Protein 8SBN (pdb70)

B-factor: mean 20.39, std 9.91, range [8.98, 66.54]

Nearest PDB structures (foldseek):
  8u94-assembly1_A  TM=9.822E-01  e=2.349E-35  Klebsiella aerogenes KCTC 2190
  9bkz-assembly2_B  TM=9.684E-01  e=1.689E-32  Klebsiella aerogenes
  1viy-assembly1_B  TM=7.966E-01  e=3.693E-27  Escherichia coli
  1n3b-assembly1_C  TM=8.138E-01  e=2.641E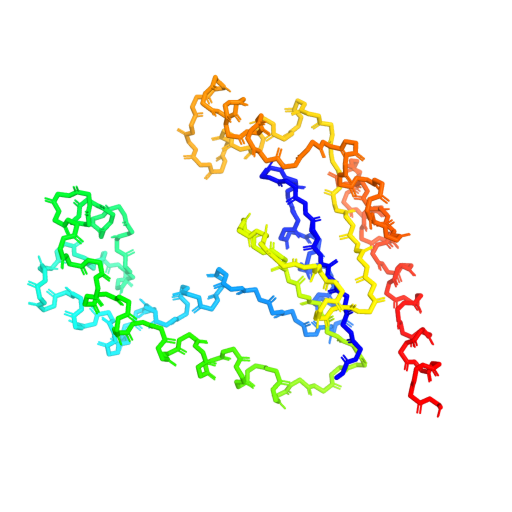-26  Escherichia coli
  4ttr-assembly1_A  TM=7.001E-01  e=1.97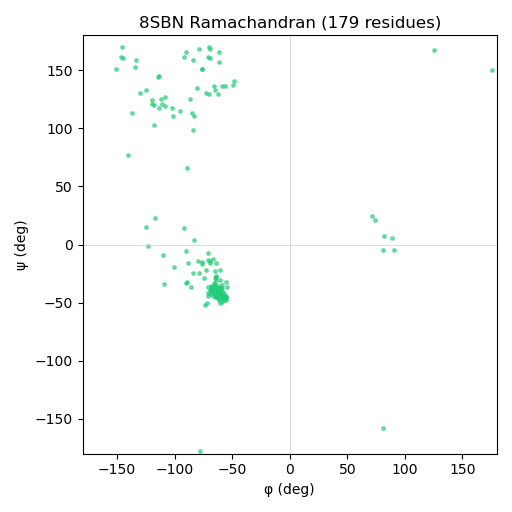4E-20  Legionella pneumophila subsp. pneumophila str. Philadelphia 1

Sequence (201 aa):
TYTVALTTGGIGSGKSSTVADEEFAHLGVTVIDADDIIARQVVEPGTPALLAIAERFGPQMINDDGSLNRRRLRERIFAHSEDKAWLNALLHPLIQQQETRRRQMQQASTSPYLLLWVVPLLVENRLTDKADRILVVVDVPKETQIEERRTIRRDGVSRREHAEHILAAQATREQRRLAAADDVIEENMGSSADAVASSHVARRLHDKYLMMLASQAAS

Organism: Klebsiella aerogenes (strain ATCC 13048 / DSM 30053 / CCUG 1429 / JCM 1235 / KCTC 2190 / NBRC 13534 / NCIMB 10102 / NCTC 10006 / CDC 819-56) (NCBI:txid1028307)

Solvent-accessible surface area: 11841 Å² total; per-residue (Å²): 122,28,13,0,0,0,11,7,5,39,9,2,26,36,63,87,2,5,77,39,0,45,140,65,54,8,30,33,12,15,48,74,89,0,34,114,55,16,9,86,74,80,30,114,2,5,98,30,0,11,130,122,28,14,117,81,0,66,52,164,111,22,33,21,35,99,136,77,16,129,78,76,27,188,71,58,72,120,7,118,74,71,25,91,67,41,28,84,69,59,43,94,124,27,37,137,128,29,85,135,62,32,137,21,86,2,10,0,33,8,3,60,88,123,81,131,99,186,26,88,96,133,6,85,52,15,0,2,3,17,4,53,119,92,11,20,1,87,60,0,60,197,165,68,70,25,63,95,116,89,0,53,137,43,20,85,90,37,50,67,100,73,105,39,60,89,63,19,75,15,48,0,89,17,80,74,72,83,122,57,20,30,70,32,0,43,144,3,23,81,64,0,56,130,43,10,78,124,70,90,131

Secondary structure (DSSP, 8-state):
-EEEEEE--TTS-HHHHHHHHHHTT-EEEEHHHHHHHTT-TT-HHHHHHHHHH-GGGB-TTSSB-HHHHHHHHHH-GGGHHHHHHHHHHHHHHHHHHHHHH--SSEEEEE--S---S-GGGT-SEEEEEE--HHHHHHHHHHHH---HHHHHHHHHHSPPHHHHHHH-SEEEE--S-HHHHHHHHHHHHHHHHHHHHHHH-

InterPro domains:
  IPR001977 Dephospho-CoA kinase [MF_00376] (2-192)
  IPR001977 Dephospho-CoA kinase [PF01121] (4-179)
  IPR001977 Dephospho-CoA kinase [PS51219] (4-200)
  IPR001977 Dephospho-CoA kinase [TIGR00152] (5-190)
  IPR027417 P-loop containing nucleoside triphosphate hydrolase [G3DSA:3.40.50.300] (2-206)
  IPR027417 P-loop containing nucleoside triphosphate hydrolase [SSF52540] (1-192)

Structure (mmCIF, N/CA/C/O backbone):
data_8SBN
#
_entry.id   8SBN
#
_cell.length_a   30.905
_cell.length_b   48.733
_cell.length_c   65.730
_cell.angle_alpha   90.00
_cell.angle_beta   95.42
_cell.angle_gamma   90.00
#
_symmetry.space_group_name_H-M   'P 1 21 1'
#
loop_
_entity.id
_entity.type
_entity.pdbx_description
1 polymer 'Dephospho-CoA kinase'
2 non-polymer HEXANE-1,6-DIOL
3 non-polymer GLYCEROL
4 non-polymer 'CHLORIDE ION'
5 water water
#
loop_
_atom_site.group_PDB
_atom_site.id
_atom_site.type_symbol
_atom_site.label_atom_id
_atom_site.label_alt_id
_atom_site.label_comp_id
_atom_site.label_asym_id
_atom_site.label_entity_id
_atom_site.label_seq_id
_atom_site.pdbx_PDB_ins_code
_atom_site.Cartn_x
_atom_site.Cartn_y
_atom_site.Cartn_z
_atom_site.occupancy
_atom_site.B_iso_or_equiv
_atom_site.auth_seq_id
_atom_site.auth_comp_id
_atom_site.auth_asym_id
_atom_site.auth_atom_id
_atom_site.pdbx_PDB_model_num
ATOM 1 N N . THR A 1 10 ? 6.505 20.136 44.353 1.00 34.99 2 THR A N 1
ATOM 2 C CA . THR A 1 10 ? 6.010 20.476 43.030 1.00 33.24 2 THR A CA 1
ATOM 3 C C . THR A 1 10 ? 6.088 21.971 42.766 1.00 28.23 2 THR A C 1
ATOM 4 O O . THR A 1 10 ? 6.051 22.778 43.686 1.00 30.27 2 THR A O 1
ATOM 8 N N . TYR A 1 11 ? 6.153 22.328 41.491 1.00 20.51 3 TYR A N 1
ATOM 9 C CA . TYR A 1 11 ? 6.204 23.724 41.091 1.00 16.74 3 TYR A CA 1
ATOM 10 C C . TYR A 1 11 ? 4.924 24.412 41.542 1.00 14.45 3 TYR A C 1
ATOM 11 O O . TYR A 1 11 ? 3.822 23.920 41.269 1.00 14.73 3 TYR A O 1
ATOM 20 N N . THR A 1 12 ? 5.064 25.555 42.217 1.00 13.53 4 THR A N 1
ATOM 21 C CA . THR A 1 12 ? 3.934 26.215 42.852 1.00 13.18 4 THR A CA 1
ATOM 22 C C . THR A 1 12 ? 3.884 27.687 42.485 1.00 11.98 4 THR A C 1
ATOM 23 O O . THR A 1 12 ? 4.883 28.405 42.605 1.00 12.89 4 THR A O 1
ATOM 27 N N . VAL A 1 13 ? 2.707 28.124 42.062 1.00 12.07 5 VAL A N 1
ATOM 28 C CA . VAL A 1 13 ? 2.429 29.533 41.803 1.00 12.68 5 VAL A CA 1
ATOM 29 C C . VAL A 1 13 ? 1.510 30.036 42.905 1.00 11.86 5 VAL A C 1
ATOM 30 O O . VAL A 1 13 ? 0.459 29.442 43.160 1.00 12.87 5 VAL A O 1
ATOM 34 N N . ALA A 1 14 ? 1.910 31.130 43.550 1.00 11.09 6 ALA A N 1
ATOM 35 C CA . ALA A 1 14 ? 1.089 31.805 44.554 1.00 10.85 6 ALA A CA 1
ATOM 36 C C . ALA A 1 14 ? 0.159 32.793 43.865 1.00 11.79 6 ALA A C 1
ATOM 37 O O . ALA A 1 14 ? 0.616 33.675 43.147 1.00 14.48 6 ALA A O 1
ATOM 39 N N . LEU A 1 15 ? -1.140 32.665 44.117 1.00 11.69 7 LEU A N 1
ATOM 40 C CA . LEU A 1 15 ? -2.150 33.569 43.594 1.00 11.29 7 LEU A CA 1
ATOM 41 C C . LEU A 1 15 ? -2.539 34.524 44.707 1.00 11.52 7 LEU A C 1
ATOM 42 O O . LEU A 1 15 ? -3.164 34.116 45.699 1.00 13.19 7 LEU A O 1
ATOM 47 N N . THR A 1 16 ? -2.158 35.786 44.565 1.00 12.46 8 THR A N 1
ATOM 48 C CA A THR A 1 16 ? -2.483 36.713 45.628 0.57 12.53 8 THR A CA 1
ATOM 49 C CA B THR A 1 16 ? -2.292 36.839 45.566 0.43 12.81 8 THR A CA 1
ATOM 50 C C . THR A 1 16 ? -3.288 37.869 45.066 1.00 12.89 8 THR A C 1
ATOM 51 O O . THR A 1 16 ? -3.409 38.068 43.868 1.00 16.44 8 THR A O 1
ATOM 58 N N . GLY A 1 17 ? -3.938 38.562 45.960 1.00 14.13 9 GLY A N 1
ATOM 59 C CA . GLY A 1 17 ? -4.808 39.652 45.583 1.00 14.27 9 GLY A CA 1
ATOM 60 C C . GLY A 1 17 ? -5.495 40.172 46.815 1.00 15.69 9 GLY A C 1
ATOM 61 O O . GLY A 1 17 ? -5.716 39.407 47.751 1.00 17.01 9 GLY A O 1
ATOM 62 N N . GLY A 1 18 ? -5.823 41.457 46.828 1.00 16.90 10 GLY A N 1
ATOM 63 C CA . GLY A 1 18 ? -6.517 42.044 47.950 1.00 18.89 10 GLY A CA 1
ATOM 64 C C . GLY A 1 18 ? -7.949 41.570 48.052 1.00 19.62 10 GLY A C 1
ATOM 65 O O . GLY A 1 18 ? -8.496 40.911 47.172 1.00 19.71 10 GLY A O 1
ATOM 66 N N . ILE A 1 19 ? -8.578 41.903 49.173 1.00 20.68 11 ILE A N 1
ATOM 67 C CA . ILE A 1 19 ? -10.006 41.650 49.293 1.00 21.76 11 ILE A CA 1
ATOM 68 C C . ILE A 1 19 ? -10.710 42.395 48.166 1.00 19.96 11 ILE A C 1
ATOM 69 O O . ILE A 1 19 ? -10.362 43.531 47.822 1.00 21.55 11 ILE A O 1
ATOM 74 N N . GLY A 1 20 ? -11.656 41.729 47.536 1.00 17.62 12 GLY A N 1
ATOM 75 C CA . GLY A 1 20 ? -12.355 42.328 46.428 1.00 15.87 12 GLY A CA 1
ATOM 76 C C . GLY A 1 20 ? -11.639 42.247 45.104 1.00 15.33 12 GLY A C 1
ATOM 77 O O . GLY A 1 20 ? -12.109 42.854 44.147 1.00 16.32 12 GLY A O 1
ATOM 78 N N . SER A 1 21 ? -10.524 41.518 45.021 1.00 14.21 13 SER A N 1
ATOM 79 C CA . SER A 1 21 ? -9.857 41.295 43.750 1.00 13.67 13 SER A CA 1
ATOM 80 C C . SER A 1 21 ? -10.622 40.330 42.856 1.00 13.76 13 SER A C 1
ATOM 81 O O . SER A 1 21 ? -10.393 40.311 41.639 1.00 14.89 13 SER A O 1
ATOM 84 N N . GLY A 1 22 ? -11.474 39.494 43.427 1.00 14.43 14 GLY A N 1
ATOM 85 C CA . GLY A 1 22 ? -12.118 38.460 42.653 1.00 14.92 14 GLY A CA 1
ATOM 86 C C . GLY A 1 22 ? -11.209 37.309 42.296 1.00 14.11 14 GLY A C 1
ATOM 87 O O . GLY A 1 22 ? -11.498 36.568 41.355 1.00 16.09 14 GLY A O 1
ATOM 88 N N . LYS A 1 23 ? -10.115 37.114 43.038 1.00 13.78 15 LYS A N 1
ATOM 89 C CA . LYS A 1 23 ? -9.128 36.143 42.598 1.00 14.47 15 LYS A CA 1
ATOM 90 C C . LYS A 1 23 ? -9.664 34.719 42.532 1.00 14.27 15 LYS A C 1
ATOM 91 O O . LYS A 1 23 ? -9.106 33.907 41.795 1.00 14.39 15 LYS A O 1
ATOM 97 N N A SER A 1 24 ? -10.717 34.386 43.281 0.64 14.69 16 SER A N 1
ATOM 98 N N B SER A 1 24 ? -10.723 34.394 43.280 0.36 15.10 16 SER A N 1
ATOM 99 C CA A SER A 1 24 ? -11.243 33.027 43.181 0.64 15.88 16 SER A CA 1
ATOM 100 C CA B SER A 1 24 ? -11.271 33.042 43.194 0.36 16.31 16 SER A CA 1
ATOM 101 C C A SER A 1 24 ? -11.745 32.699 41.776 0.64 15.14 16 SER A C 1
ATOM 102 C C B SER A 1 24 ? -11.727 32.705 41.776 0.36 15.71 16 SER A C 1
ATOM 103 O O A SER A 1 24 ? -11.704 31.533 41.367 0.64 15.53 16 SER A O 1
ATOM 104 O O B SER A 1 24 ? -11.630 31.546 41.357 0.36 16.00 16 SER A O 1
ATOM 109 N N . THR A 1 25 ? -12.223 33.689 41.023 1.00 15.53 17 THR A N 1
ATOM 110 C CA . THR A 1 25 ? -12.656 33.406 39.656 1.00 17.17 17 THR A CA 1
ATOM 111 C C . THR A 1 25 ? -11.458 33.172 38.739 1.00 15.33 17 THR A C 1
ATOM 112 O O . THR A 1 25 ? -11.529 32.365 37.806 1.00 16.12 17 THR A O 1
ATOM 116 N N . VAL A 1 26 ? -10.325 33.805 39.038 1.00 14.17 18 VAL A N 1
ATOM 117 C CA . VAL A 1 26 ? -9.102 33.510 38.306 1.00 13.61 18 VAL A CA 1
ATOM 118 C C . VAL A 1 26 ? -8.608 32.113 38.654 1.00 13.55 18 VAL A C 1
ATOM 119 O O . VAL A 1 26 ? -8.230 31.333 37.774 1.00 13.85 18 VAL A O 1
ATOM 123 N N . ALA A 1 27 ? -8.648 31.748 39.942 1.00 13.41 19 ALA A N 1
ATOM 124 C CA . ALA A 1 27 ? -8.270 30.394 40.330 1.00 13.66 19 ALA A CA 1
ATOM 125 C C . ALA A 1 27 ? -9.125 29.362 39.610 1.00 13.73 19 ALA A C 1
ATOM 126 O O . ALA A 1 27 ? -8.621 28.324 39.162 1.00 14.39 19 ALA A O 1
ATOM 128 N N . ASP A 1 28 ? -10.431 29.629 39.488 1.00 14.29 20 ASP A N 1
ATOM 129 C CA . ASP A 1 28 ? -11.310 28.686 38.807 1.00 15.69 20 ASP A CA 1
ATOM 130 C C . ASP A 1 28 ? -10.893 28.495 37.355 1.00 15.44 20 ASP A C 1
ATOM 131 O O . ASP A 1 28 ? -11.041 27.398 36.797 1.00 16.50 20 ASP A O 1
ATOM 136 N N . GLU A 1 29 ? -10.412 29.557 36.702 1.00 15.78 21 GLU A N 1
ATOM 137 C CA A GLU A 1 29 ? -9.978 29.407 35.317 0.49 16.60 21 GLU A CA 1
ATOM 138 C CA B GLU A 1 29 ? -9.968 29.423 35.315 0.51 16.23 21 GLU A CA 1
ATOM 139 C C . GLU A 1 29 ? -8.741 28.522 35.223 1.00 15.41 21 GLU A C 1
ATOM 140 O O . GLU A 1 29 ? -8.629 27.699 34.309 1.00 16.67 21 GLU A O 1
ATOM 151 N N . PHE A 1 30 ? -7.800 28.656 36.162 1.00 14.28 22 PHE A N 1
ATOM 152 C CA . PHE A 1 30 ? -6.674 27.730 36.185 1.00 13.84 22 PHE A CA 1
ATOM 153 C C . PHE A 1 30 ? -7.155 26.298 36.427 1.00 14.26 22 PHE A C 1
ATOM 154 O O . PHE A 1 30 ? -6.668 25.358 35.793 1.00 14.97 22 PHE A O 1
ATOM 162 N N . ALA A 1 31 ? -8.115 26.110 37.343 1.00 14.59 23 ALA A N 1
ATOM 163 C CA . ALA A 1 31 ? -8.658 24.779 37.595 1.00 16.11 23 ALA A CA 1
ATOM 164 C C . ALA A 1 31 ? -9.252 24.184 36.322 1.00 17.20 23 ALA A C 1
ATOM 165 O O . ALA A 1 31 ? -9.123 22.983 36.067 1.00 17.66 23 ALA A O 1
ATOM 167 N N . HIS A 1 32 ? -9.901 25.015 35.500 1.00 17.45 24 HIS A N 1
ATOM 168 C CA . HIS A 1 32 ? -10.473 24.533 34.246 1.00 19.47 24 HIS A CA 1
ATOM 169 C C . HIS A 1 32 ? -9.401 24.049 33.284 1.00 18.67 24 HIS A C 1
ATOM 170 O O . HIS A 1 32 ? -9.707 23.236 32.406 1.00 20.55 24 HIS A O 1
ATOM 177 N N . LEU A 1 33 ? -8.159 24.516 33.441 1.00 18.05 25 LEU A N 1
ATOM 178 C CA . LEU A 1 33 ? -7.025 24.066 32.639 1.00 17.54 25 LEU A CA 1
ATOM 179 C C . LEU A 1 33 ? -6.285 22.905 33.294 1.00 17.81 25 LEU A C 1
ATOM 180 O O . LEU A 1 33 ? -5.164 22.583 32.887 1.00 19.03 25 LEU A O 1
ATOM 185 N N . GLY A 1 34 ? -6.893 22.274 34.296 1.00 16.97 26 GLY A N 1
ATOM 186 C CA . GLY A 1 34 ? -6.347 21.081 34.907 1.00 17.11 26 GLY A CA 1
ATOM 187 C C . GLY A 1 34 ? -5.398 21.320 36.057 1.00 15.94 26 GLY A C 1
ATOM 188 O O . GLY A 1 34 ? -4.825 20.352 36.575 1.00 16.95 26 GLY A O 1
ATOM 189 N N . VAL A 1 35 ? -5.222 22.561 36.486 1.00 14.67 27 VAL A N 1
ATOM 190 C CA . VAL A 1 35 ? -4.271 22.873 37.549 1.00 14.06 27 VAL A CA 1
ATOM 191 C C . VAL A 1 35 ? -4.914 22.551 38.890 1.00 14.09 27 VAL A C 1
ATOM 192 O O . VAL A 1 35 ? -6.057 22.941 39.145 1.00 15.06 27 VAL A O 1
ATOM 196 N N . THR A 1 36 ? -4.171 21.886 39.774 1.00 13.88 28 THR A N 1
ATOM 197 C CA . THR A 1 36 ? -4.642 21.699 41.140 1.00 13.73 28 THR A CA 1
ATOM 198 C C . THR A 1 36 ? -4.611 23.036 41.855 1.00 13.62 28 THR A C 1
ATOM 199 O O . THR A 1 36 ? -3.580 23.710 41.871 1.00 14.80 28 THR A O 1
ATOM 203 N N . VAL A 1 37 ? -5.725 23.391 42.485 1.00 13.24 29 VAL A N 1
ATOM 204 C CA . VAL A 1 37 ? -5.856 24.627 43.250 1.00 13.02 29 VAL A CA 1
ATOM 205 C C . VAL A 1 37 ? -5.995 24.255 44.716 1.00 12.92 29 VAL A C 1
ATOM 206 O O . VAL A 1 37 ? -6.859 23.449 45.071 1.00 14.34 29 VAL A O 1
ATOM 210 N N . ILE A 1 38 ? -5.131 24.818 45.553 1.00 12.25 30 ILE A N 1
ATOM 211 C CA . ILE A 1 38 ? -5.206 24.638 47.004 1.00 12.28 30 ILE A CA 1
ATOM 212 C C . ILE A 1 38 ? -5.602 25.971 47.616 1.00 12.07 30 ILE A C 1
ATOM 213 O O . ILE A 1 38 ? -4.881 26.967 47.467 1.00 12.45 30 ILE A O 1
ATOM 218 N N . ASP A 1 39 ? -6.724 25.987 48.321 1.00 12.11 31 ASP A N 1
ATOM 219 C CA . ASP A 1 39 ? -7.267 27.214 48.903 1.00 12.48 31 ASP A CA 1
ATOM 220 C C . ASP A 1 39 ? -7.743 26.893 50.317 1.00 12.56 31 ASP A C 1
ATOM 221 O O . ASP A 1 39 ? -8.694 26.133 50.504 1.00 12.37 31 ASP A O 1
ATOM 226 N N . ALA A 1 40 ? -7.064 27.477 51.313 1.00 12.27 32 ALA A N 1
ATOM 227 C CA . ALA A 1 40 ? -7.405 27.226 52.712 1.00 12.82 32 ALA A CA 1
ATOM 228 C C . ALA A 1 40 ? -8.860 27.522 53.028 1.00 13.06 32 ALA A C 1
ATOM 229 O O . ALA A 1 40 ? -9.439 26.864 53.901 1.00 13.75 32 ALA A O 1
ATOM 231 N N . ASP A 1 41 ? -9.476 28.494 52.359 1.00 14.53 33 ASP A N 1
ATOM 232 C CA A ASP A 1 41 ? -10.868 28.765 52.684 0.62 15.84 33 ASP A CA 1
ATOM 233 C CA B ASP A 1 41 ? -10.883 28.811 52.611 0.38 15.37 33 ASP A CA 1
ATOM 234 C C . ASP A 1 41 ? -11.784 27.663 52.171 1.00 14.96 33 ASP A C 1
ATOM 235 O O . ASP A 1 41 ? -12.770 27.312 52.843 1.00 15.51 33 ASP A O 1
ATOM 244 N N . ILE A 1 42 ? -11.480 27.097 51.007 1.00 13.73 34 ILE A N 1
ATOM 245 C CA . ILE A 1 42 ? -12.254 25.976 50.497 1.00 13.75 34 ILE A CA 1
ATOM 246 C C . ILE A 1 42 ? -12.117 24.797 51.440 1.00 12.28 34 ILE A C 1
ATOM 247 O O . ILE A 1 42 ? -13.099 24.133 51.795 1.00 12.84 34 ILE A O 1
ATOM 252 N N . ILE A 1 43 ? -10.892 24.533 51.881 1.00 11.16 35 ILE A N 1
ATOM 253 C CA . ILE A 1 43 ? -10.638 23.405 52.771 1.00 11.24 35 ILE A CA 1
ATOM 254 C C . ILE A 1 43 ? -11.345 23.593 54.105 1.00 11.29 35 ILE A C 1
ATOM 255 O O . ILE A 1 43 ? -11.918 22.649 54.658 1.00 12.40 35 ILE A O 1
ATOM 260 N N . ALA A 1 44 ? -11.300 24.807 54.658 1.00 11.76 36 ALA A N 1
ATOM 261 C CA . ALA A 1 44 ? -11.956 25.049 55.943 1.00 13.29 36 ALA A CA 1
ATOM 262 C C . ALA A 1 44 ? -13.454 24.787 55.846 1.00 12.97 36 ALA A C 1
ATOM 263 O O . ALA A 1 44 ? -14.064 24.292 56.790 1.00 15.45 36 ALA A O 1
ATOM 265 N N . ARG A 1 45 ? -14.081 25.148 54.722 1.00 11.25 37 ARG A N 1
ATOM 266 C CA . ARG A 1 45 ? -15.500 24.855 54.515 1.00 11.68 37 ARG A CA 1
ATOM 267 C C . ARG A 1 45 ? -15.747 23.359 54.356 1.00 11.28 37 ARG A C 1
ATOM 268 O O . ARG A 1 45 ? -16.747 22.834 54.853 1.00 12.06 37 ARG A O 1
ATOM 276 N N . GLN A 1 46 ? -14.842 22.656 53.679 1.00 11.19 38 GLN A N 1
ATOM 277 C CA . GLN A 1 46 ? -15.020 21.234 53.455 1.00 11.85 38 GLN A CA 1
ATOM 278 C C . GLN A 1 46 ? -15.080 20.459 54.761 1.00 11.50 38 GLN A C 1
ATOM 279 O O . GLN A 1 46 ? -15.873 19.523 54.892 1.00 12.85 38 GLN A O 1
ATOM 285 N N . VAL A 1 47 ? -14.233 20.814 55.731 1.00 11.02 39 VAL A N 1
ATOM 286 C CA . VAL A 1 47 ? -14.153 20.020 56.953 1.00 12.03 39 VAL A CA 1
ATOM 287 C C . VAL A 1 47 ? -15.374 20.162 57.849 1.00 11.89 39 VAL A C 1
ATOM 288 O O . VAL A 1 47 ? -15.527 19.360 58.774 1.00 12.90 39 VAL A O 1
ATOM 292 N N . VAL A 1 48 ? -16.239 21.157 57.604 1.00 10.99 40 VAL A N 1
ATOM 293 C CA . VAL A 1 48 ? -17.469 21.329 58.373 1.00 10.51 40 VAL A CA 1
ATOM 294 C C . VAL A 1 48 ? -18.715 21.181 57.497 1.00 10.63 40 VAL A C 1
ATOM 295 O O . VAL A 1 48 ? -19.775 21.651 57.854 1.00 10.80 40 VAL A O 1
ATOM 299 N N . GLU A 1 49 ? -18.584 20.491 56.357 1.00 10.24 41 GLU A N 1
ATOM 300 C CA . GLU A 1 49 ? -19.702 20.268 55.460 1.00 10.46 41 GLU A CA 1
ATOM 301 C C . GLU A 1 49 ? -20.821 19.475 56.117 1.00 10.29 41 GLU A C 1
ATOM 302 O O . GLU A 1 49 ? -20.634 18.822 57.163 1.00 11.02 41 GLU A O 1
ATOM 308 N N . PRO A 1 50 ? -21.999 19.464 55.488 1.00 10.87 42 PRO A N 1
ATOM 309 C CA . PRO A 1 50 ? -23.108 18.648 55.995 1.00 10.74 42 PRO A CA 1
ATOM 310 C C . PRO A 1 50 ? -22.664 17.223 56.277 1.00 10.86 42 PRO A C 1
ATOM 311 O O . PRO A 1 50 ? -21.935 16.610 55.497 1.00 12.11 42 PRO A O 1
ATOM 315 N N . GLY A 1 51 ? -23.119 16.694 57.407 1.00 11.15 43 GLY A N 1
ATOM 316 C CA . GLY A 1 51 ? -22.865 15.318 57.756 1.00 11.84 43 GLY A CA 1
ATOM 317 C C . GLY A 1 51 ? -21.510 15.045 58.365 1.00 11.77 43 GLY A C 1
ATOM 318 O O . GLY A 1 51 ? -21.265 13.908 58.781 1.00 12.73 43 GLY A O 1
ATOM 319 N N . THR A 1 52 ? -20.630 16.033 58.453 1.00 11.13 44 THR A N 1
ATOM 320 C CA . THR A 1 52 ? -19.285 15.759 58.939 1.00 10.81 44 THR A CA 1
ATOM 321 C C . THR A 1 52 ? -19.259 15.574 60.461 1.00 9.99 44 THR A C 1
ATOM 322 O O . THR A 1 52 ? -20.028 16.213 61.195 1.00 10.06 44 THR A O 1
ATOM 326 N N . PRO A 1 53 ? -18.312 14.777 60.963 1.00 10.68 45 PRO A N 1
ATOM 327 C CA . PRO A 1 53 ? -18.156 14.654 62.414 1.00 10.99 45 PRO A CA 1
ATOM 328 C C . PRO A 1 53 ? -17.863 15.975 63.084 1.00 9.48 45 PRO A C 1
ATOM 329 O O . PRO A 1 53 ? -18.346 16.214 64.199 1.00 10.39 45 PRO A O 1
ATOM 333 N N . ALA A 1 54 ? -17.117 16.873 62.442 1.00 10.32 46 ALA A N 1
ATOM 334 C CA . ALA A 1 54 ? -16.836 18.165 63.069 1.00 10.78 46 ALA A CA 1
ATOM 335 C C . ALA A 1 54 ? -18.091 19.013 63.189 1.00 9.48 46 ALA A C 1
ATOM 336 O O . ALA A 1 54 ? -18.327 19.651 64.220 1.00 10.02 46 ALA A O 1
ATOM 338 N N . LEU A 1 55 ? -18.934 19.040 62.155 1.00 9.69 47 LEU A N 1
ATOM 339 C CA . LEU A 1 55 ? -20.189 19.777 62.264 1.00 9.16 47 LEU A CA 1
ATOM 340 C C . LEU A 1 55 ? -21.058 19.196 63.371 1.00 9.07 47 LEU A C 1
ATOM 341 O O . LEU A 1 55 ? -21.650 19.948 64.150 1.00 10.06 47 LEU A O 1
ATOM 346 N N . LEU A 1 56 ? -21.118 17.873 63.473 1.00 9.33 48 LEU A N 1
ATOM 347 C CA . LEU A 1 56 ? -21.885 17.272 64.567 1.00 9.79 48 LEU A CA 1
ATOM 348 C C . LEU A 1 56 ? -21.358 17.736 65.921 1.00 9.41 48 LEU A C 1
ATOM 349 O O . LEU A 1 56 ? -22.132 18.057 66.830 1.00 10.67 48 LEU A O 1
ATOM 354 N N . ALA A 1 57 ? -20.032 17.730 66.090 1.00 9.99 49 ALA A N 1
ATOM 355 C CA . ALA A 1 57 ? -19.455 18.113 67.377 1.00 10.65 49 ALA A CA 1
ATOM 356 C C . ALA A 1 57 ? -19.786 19.560 67.711 1.00 10.50 49 ALA A C 1
ATOM 357 O O . ALA A 1 57 ? -20.098 19.889 68.863 1.00 11.18 49 ALA A O 1
ATOM 359 N N . ILE A 1 58 ? -19.727 20.441 66.714 1.00 9.89 50 ILE A N 1
ATOM 360 C CA . ILE A 1 58 ? -20.069 21.850 66.904 1.00 10.52 50 ILE A CA 1
ATOM 361 C C . ILE A 1 58 ? -21.522 21.990 67.338 1.00 10.72 50 ILE A C 1
ATOM 362 O O . ILE A 1 58 ? -21.837 22.729 68.277 1.00 11.23 50 ILE A O 1
ATOM 367 N N . ALA A 1 59 ? -22.433 21.301 66.648 1.00 10.16 51 ALA A N 1
ATOM 368 C CA . ALA A 1 59 ? -23.852 21.393 66.966 1.00 10.83 51 ALA A CA 1
ATOM 369 C C . ALA A 1 59 ? -24.182 20.742 68.300 1.00 11.61 51 ALA A C 1
ATOM 370 O O . ALA A 1 59 ? -25.016 21.263 69.052 1.00 12.31 51 ALA A O 1
ATOM 372 N N . GLU A 1 60 ? -23.560 19.610 68.617 1.00 11.14 52 GLU A N 1
ATOM 373 C CA . GLU A 1 60 ? -23.840 18.984 69.910 1.00 12.13 52 GLU A CA 1
ATOM 374 C C . GLU A 1 60 ? -23.360 19.846 71.070 1.00 13.64 52 GLU A C 1
ATOM 375 O O . GLU A 1 60 ? -24.010 19.890 72.117 1.00 14.86 52 GLU A O 1
ATOM 381 N N . ARG A 1 61 ? -22.234 20.536 70.907 1.00 12.32 53 ARG A N 1
ATOM 382 C CA . ARG A 1 61 ? -21.761 21.407 71.980 1.00 12.90 53 ARG A CA 1
ATOM 383 C C . ARG A 1 61 ? -22.614 22.662 72.086 1.00 12.95 53 ARG A C 1
ATOM 384 O O . ARG A 1 61 ? -23.115 23.001 73.166 1.00 13.93 53 ARG A O 1
ATOM 392 N N . PHE A 1 62 ? -22.798 23.369 70.968 1.00 12.77 54 PHE A N 1
ATOM 393 C CA . PHE A 1 62 ? -23.336 24.721 70.987 1.00 12.99 54 PHE A CA 1
ATOM 394 C C . PHE A 1 62 ? -24.811 24.816 70.637 1.00 12.89 54 PHE A C 1
ATOM 395 O O . PHE A 1 62 ? -25.435 25.831 70.973 1.00 14.44 54 PHE A O 1
ATOM 403 N N . GLY A 1 63 ? -25.378 23.815 69.983 1.00 12.57 55 GLY A N 1
ATOM 404 C CA . GLY A 1 63 ? -26.800 23.766 69.755 1.00 13.32 55 GLY A CA 1
ATOM 405 C C . GLY A 1 63 ? -27.219 23.614 68.304 1.00 12.35 55 GLY A C 1
ATOM 406 O O . GLY A 1 63 ? -26.440 23.805 67.356 1.00 11.53 55 GLY A O 1
ATOM 407 N N . PRO A 1 64 ? -28.498 23.301 68.113 1.00 13.43 56 PRO A N 1
ATOM 408 C CA . PRO A 1 64 ? -28.992 22.987 66.763 1.00 13.73 56 PRO A CA 1
ATOM 409 C C . PRO A 1 64 ? -29.026 24.189 65.842 1.00 13.15 56 PRO A C 1
ATOM 410 O O . PRO A 1 64 ? -29.078 24.001 64.618 1.00 12.85 56 PRO A O 1
ATOM 414 N N . GLN A 1 65 ? -28.941 25.412 66.372 1.00 12.93 57 GLN A N 1
ATOM 415 C CA . GLN A 1 65 ? -28.865 26.584 65.514 1.00 13.36 57 GLN A CA 1
ATOM 416 C C . GLN A 1 65 ? -27.596 26.601 64.684 1.00 11.92 57 GLN A C 1
ATOM 417 O O . GLN A 1 65 ? -27.511 27.369 63.728 1.00 12.17 57 GLN A O 1
ATOM 423 N N . MET A 1 66 ? -26.602 25.794 65.030 1.00 10.95 58 MET A N 1
ATOM 424 C CA . MET A 1 66 ? -25.403 25.718 64.212 1.00 10.46 58 MET A CA 1
ATOM 425 C C . MET A 1 66 ? -25.644 25.065 62.861 1.00 10.16 58 MET A C 1
ATOM 426 O O . MET A 1 66 ? -24.790 25.194 61.986 1.00 10.76 58 MET A O 1
ATOM 431 N N . ILE A 1 67 ? -26.782 24.391 62.655 1.00 10.41 59 ILE A N 1
ATOM 432 C CA . ILE A 1 67 ? -27.059 23.656 61.424 1.00 10.45 59 ILE A CA 1
ATOM 433 C C . ILE A 1 67 ? -28.276 24.244 60.729 1.00 11.34 59 ILE A C 1
ATOM 434 O O . ILE A 1 67 ? -29.358 24.296 61.314 1.00 12.48 59 ILE A O 1
ATOM 439 N N . ASN A 1 68 ? -28.078 24.704 59.503 1.00 11.02 60 ASN A N 1
ATOM 440 C CA . ASN A 1 68 ? -29.145 25.224 58.670 1.00 11.76 60 ASN A CA 1
ATOM 441 C C . ASN A 1 68 ? -30.102 24.116 58.220 1.00 12.34 60 ASN A C 1
ATOM 442 O O . ASN A 1 68 ? -29.822 22.925 58.351 1.00 13.19 60 ASN A O 1
ATOM 447 N N . ASP A 1 69 ? -31.245 24.518 57.648 1.00 13.71 61 ASP A N 1
ATOM 448 C CA . ASP A 1 69 ? -32.207 23.550 57.119 1.00 14.94 61 ASP A CA 1
ATOM 449 C C . ASP A 1 69 ? -31.586 22.587 56.119 1.00 15.24 61 ASP A C 1
ATOM 450 O O . ASP A 1 69 ? -32.000 21.424 56.013 1.00 16.16 61 ASP A O 1
ATOM 455 N N . ASP A 1 70 ? -30.656 23.075 55.313 1.00 13.49 62 ASP A N 1
ATOM 456 C CA . ASP A 1 70 ? -30.019 22.270 54.285 1.00 13.78 62 ASP A CA 1
ATOM 457 C C . ASP A 1 70 ? -28.871 21.423 54.819 1.00 12.65 62 ASP A C 1
ATOM 458 O O . ASP A 1 70 ? -28.213 20.746 54.025 1.00 13.70 62 ASP A O 1
ATOM 463 N N . GLY A 1 71 ? -28.629 21.429 56.127 1.00 11.55 63 GLY A N 1
ATOM 464 C CA . GLY A 1 71 ? -27.606 20.620 56.743 1.00 10.87 63 GLY A CA 1
ATOM 465 C C . GLY A 1 71 ? -26.260 21.270 56.865 1.00 10.17 63 GLY A C 1
ATOM 466 O O . GLY A 1 71 ? -25.357 20.672 57.453 1.00 10.59 63 GLY A O 1
ATOM 467 N N . SER A 1 72 ? -26.076 22.474 56.326 1.00 10.30 64 SER A N 1
ATOM 468 C CA . SER A 1 72 ? -24.789 23.128 56.375 1.00 10.10 64 SER A CA 1
ATOM 469 C C . SER A 1 72 ? -24.636 23.995 57.637 1.00 9.61 64 SER A C 1
ATOM 470 O O . SER A 1 72 ? -25.589 24.309 58.351 1.00 10.38 64 SER A O 1
ATOM 473 N N . LEU A 1 73 ? -23.388 24.379 57.906 1.00 8.98 65 LEU A N 1
ATOM 474 C CA . LEU A 1 73 ? -23.074 25.235 59.042 1.00 8.98 65 LEU A CA 1
ATOM 475 C C . LEU A 1 73 ? -23.686 26.618 58.883 1.00 9.02 65 LEU A C 1
ATOM 476 O O . LEU A 1 73 ? -23.539 27.260 57.839 1.00 9.94 65 LEU A O 1
ATOM 481 N N . ASN A 1 74 ? -24.328 27.109 59.938 1.00 9.42 66 ASN A N 1
ATOM 482 C CA . ASN A 1 74 ? -24.743 28.506 59.996 1.00 10.19 66 ASN A CA 1
ATOM 483 C C . ASN A 1 74 ? -23.536 29.293 60.491 1.00 10.26 66 ASN A C 1
ATOM 484 O O . ASN A 1 74 ? -23.226 29.319 61.688 1.00 10.24 66 ASN A O 1
ATOM 489 N N . ARG A 1 75 ? -22.812 29.906 59.549 1.00 9.61 67 ARG A N 1
ATOM 490 C CA . ARG A 1 75 ? -21.536 30.520 59.902 1.00 9.75 67 ARG A CA 1
ATOM 491 C C . ARG A 1 75 ? -21.719 31.655 60.895 1.00 10.08 67 ARG A C 1
ATOM 492 O O . ARG A 1 75 ? -20.914 31.796 61.823 1.00 10.11 67 ARG A O 1
ATOM 500 N N . ARG A 1 76 ? -22.750 32.484 60.716 1.00 10.48 68 ARG A N 1
ATOM 501 C CA . ARG A 1 76 ? -22.978 33.574 61.661 1.00 10.65 68 ARG A CA 1
ATOM 502 C C . ARG A 1 76 ? -23.193 33.053 63.073 1.00 10.52 68 ARG A C 1
ATOM 503 O O . ARG A 1 76 ? -22.680 33.646 64.019 1.00 10.73 68 ARG A O 1
ATOM 511 N N . ARG A 1 77 ? -23.963 31.974 63.233 1.00 10.44 69 ARG A N 1
ATOM 512 C CA . ARG A 1 77 ? -24.189 31.439 64.567 1.00 10.53 69 ARG A CA 1
ATOM 513 C C . ARG A 1 77 ? -22.879 31.029 65.217 1.00 10.68 69 ARG A C 1
ATOM 514 O O . ARG A 1 77 ? -22.685 31.231 66.418 1.00 11.51 69 ARG A O 1
ATOM 522 N N . LEU A 1 78 ? -21.962 30.455 64.446 1.00 10.37 70 LEU A N 1
ATOM 523 C CA . LEU A 1 78 ? -20.683 30.066 65.021 1.00 10.63 70 LEU A CA 1
ATOM 524 C C . LEU A 1 78 ? -19.837 31.290 65.356 1.00 10.89 70 LEU A C 1
ATOM 525 O O . LEU A 1 78 ? -19.198 31.347 66.416 1.00 11.02 70 LEU A O 1
ATOM 530 N N . ARG A 1 79 ? -19.816 32.295 64.480 1.00 10.85 71 ARG A N 1
ATOM 531 C CA . ARG A 1 79 ? -19.104 33.528 64.822 1.00 10.78 71 ARG A CA 1
ATOM 532 C C . ARG A 1 79 ? -19.678 34.184 66.069 1.00 11.13 71 ARG A C 1
ATOM 533 O O . ARG A 1 79 ? -18.929 34.725 66.887 1.00 11.71 71 ARG A O 1
ATOM 541 N N . GLU A 1 80 ? -21.001 34.169 66.217 1.00 10.67 72 GLU A N 1
ATOM 542 C CA . GLU A 1 80 ? -21.622 34.711 67.421 1.00 10.46 72 GLU A CA 1
ATOM 543 C C . GLU A 1 80 ? -21.139 33.989 68.666 1.00 11.09 72 GLU A C 1
ATOM 544 O O . GLU A 1 80 ? -20.865 34.632 69.688 1.00 11.22 72 GLU A O 1
ATOM 550 N N . ARG A 1 81 ? -21.037 32.663 68.608 1.00 11.22 73 ARG A N 1
ATOM 551 C CA . ARG A 1 81 ? -20.589 31.910 69.781 1.00 11.12 73 ARG A CA 1
ATOM 552 C C . ARG A 1 81 ? -19.178 32.326 70.163 1.00 11.19 73 ARG A C 1
ATOM 553 O O . ARG A 1 81 ? -18.887 32.591 71.332 1.00 12.27 73 ARG A O 1
ATOM 561 N N . ILE A 1 82 ? -18.280 32.395 69.178 1.00 11.80 74 ILE A N 1
ATOM 562 C CA . ILE A 1 82 ? -16.896 32.733 69.462 1.00 12.71 74 ILE A CA 1
ATOM 563 C C . ILE A 1 82 ? -16.775 34.185 69.924 1.00 12.31 74 ILE A C 1
ATOM 564 O O . ILE A 1 82 ? -15.939 34.503 70.779 1.00 13.45 74 ILE A O 1
ATOM 569 N N . PHE A 1 83 ? -17.591 35.086 69.372 1.00 12.41 75 PHE A N 1
ATOM 570 C CA . PHE A 1 83 ? -17.582 36.490 69.799 1.00 11.70 75 PHE A CA 1
ATOM 571 C C . PHE A 1 83 ? -17.991 36.631 71.256 1.00 12.64 75 PHE A C 1
ATOM 572 O O . PHE A 1 83 ? -17.424 37.442 71.998 1.00 14.43 75 PHE A O 1
ATOM 580 N N . ALA A 1 84 ? -18.983 35.866 71.685 1.00 12.12 76 ALA A N 1
ATOM 581 C CA . ALA A 1 84 ? -19.454 35.886 73.063 1.00 12.81 76 ALA A CA 1
ATOM 582 C C . ALA A 1 84 ? -18.557 35.104 74.003 1.00 13.71 76 ALA A C 1
ATOM 583 O O . ALA A 1 84 ? -18.540 35.394 75.207 1.00 15.19 76 ALA A O 1
ATOM 585 N N . HIS A 1 85 ? -17.809 34.134 73.487 1.00 12.86 77 HIS A N 1
ATOM 586 C CA . HIS A 1 85 ? -17.051 33.177 74.294 1.00 14.29 77 HIS A CA 1
ATOM 587 C C . HIS A 1 85 ? -15.698 32.925 73.633 1.00 15.03 77 HIS A C 1
ATOM 588 O O . HIS A 1 85 ? -15.464 31.880 73.035 1.00 14.70 77 HIS A O 1
ATOM 595 N N . SER A 1 86 ? -14.782 33.882 73.793 1.00 15.96 78 SER A N 1
ATOM 596 C CA . SER A 1 86 ? -13.459 33.715 73.206 1.00 17.82 78 SER A CA 1
ATOM 597 C C . SER A 1 86 ? -12.759 32.487 73.769 1.00 17.61 78 SER A C 1
ATOM 598 O O . SER A 1 86 ? -11.881 31.927 73.107 1.00 18.36 78 SER A O 1
ATOM 601 N N . GLU A 1 87 ? -13.167 32.030 74.951 1.00 18.09 79 GLU A N 1
ATOM 602 C CA . GLU A 1 87 ? -12.567 30.849 75.546 1.00 19.65 79 GLU A CA 1
ATOM 603 C C . GLU A 1 87 ? -12.866 29.579 74.767 1.00 18.83 79 GLU A C 1
ATOM 604 O O . GLU A 1 87 ? -12.244 28.554 75.051 1.00 22.30 79 GLU A O 1
ATOM 610 N N . ASP A 1 88 ? -13.812 29.608 73.822 1.00 16.11 80 ASP A N 1
ATOM 611 C CA . ASP A 1 88 ? -14.110 28.453 72.982 1.00 15.17 80 ASP A CA 1
ATOM 612 C C . ASP A 1 88 ? -13.286 28.406 71.704 1.00 14.56 80 ASP A C 1
ATOM 613 O O . ASP A 1 88 ? -13.342 27.397 70.993 1.00 14.59 80 ASP A O 1
ATOM 618 N N . LYS A 1 89 ? -12.497 29.441 71.422 1.00 15.00 81 LYS A N 1
ATOM 619 C CA . LYS A 1 89 ? -11.671 29.424 70.224 1.00 15.99 81 LYS A CA 1
ATOM 620 C C . LYS A 1 89 ? -10.692 28.264 70.251 1.00 15.84 81 LYS A C 1
ATOM 621 O O . LYS A 1 89 ? -10.442 27.627 69.225 1.00 15.78 81 LYS A O 1
ATOM 627 N N . ALA A 1 90 ? -10.092 28.001 71.407 1.00 15.62 82 ALA A N 1
ATOM 628 C CA . ALA A 1 90 ? -9.088 26.951 71.495 1.00 16.84 82 ALA A CA 1
ATOM 629 C C . ALA A 1 90 ? -9.693 25.589 71.206 1.00 16.34 82 ALA A C 1
ATOM 630 O O . ALA A 1 90 ? -9.069 24.763 70.540 1.00 16.65 82 ALA A O 1
ATOM 632 N N . TRP A 1 91 ? -10.898 25.333 71.709 1.00 16.26 83 TRP A N 1
ATOM 633 C CA . TRP A 1 91 ? -11.563 24.069 71.429 1.00 15.89 83 TRP A CA 1
ATOM 634 C C . TRP A 1 91 ? -11.854 23.944 69.940 1.00 14.03 83 TRP A C 1
ATOM 635 O O . TRP A 1 91 ? -11.608 22.904 69.326 1.00 13.98 83 TRP A O 1
ATOM 646 N N . LEU A 1 92 ? -12.376 25.010 69.338 1.00 12.99 84 LEU A N 1
ATOM 647 C CA . LEU A 1 92 ? -12.694 24.956 67.912 1.00 12.63 84 LEU A CA 1
ATOM 648 C C . LEU A 1 92 ? -11.440 24.736 67.071 1.00 12.36 84 LEU A C 1
ATOM 649 O O . LEU A 1 92 ? -11.452 23.949 66.111 1.00 11.89 84 LEU A O 1
ATOM 654 N N . ASN A 1 93 ? -10.327 25.374 67.453 1.00 13.48 85 ASN A N 1
ATOM 655 C CA . ASN A 1 93 ? -9.078 25.142 66.749 1.00 15.39 85 ASN A CA 1
ATOM 656 C C . ASN A 1 93 ? -8.610 23.701 66.908 1.00 15.34 85 ASN A C 1
ATOM 657 O O . ASN A 1 93 ? -8.131 23.084 65.951 1.00 16.58 85 ASN A O 1
ATOM 662 N N . ALA A 1 94 ? -8.714 23.150 68.119 1.00 15.89 86 ALA A N 1
ATOM 663 C CA . ALA A 1 94 ? -8.272 21.781 68.329 1.00 16.93 86 ALA A CA 1
ATOM 664 C C . ALA A 1 94 ? -9.111 20.801 67.530 1.00 15.15 86 ALA A C 1
ATOM 665 O O . ALA A 1 94 ? -8.612 19.748 67.110 1.00 16.31 86 ALA A O 1
ATOM 667 N N . LEU A 1 95 ? -10.386 21.127 67.311 1.00 13.98 87 LEU A N 1
ATOM 668 C CA . LEU A 1 95 ? -11.250 20.294 66.491 1.00 12.89 87 LEU A CA 1
ATOM 669 C C . LEU A 1 95 ? -10.862 20.395 65.020 1.00 12.23 87 LEU A C 1
ATOM 670 O O . LEU A 1 95 ? -10.729 19.384 64.320 1.00 13.68 87 LEU A O 1
ATOM 675 N N . LEU A 1 96 ? -10.735 21.613 64.512 1.00 12.21 88 LEU A N 1
ATOM 676 C CA . LEU A 1 96 ? -10.659 21.818 63.070 1.00 12.87 88 LEU A CA 1
ATOM 677 C C . LEU A 1 96 ? -9.240 21.787 62.530 1.00 13.04 88 LEU A C 1
ATOM 678 O O . LEU A 1 96 ? -9.025 21.334 61.398 1.00 13.01 88 LEU A O 1
ATOM 683 N N . HIS A 1 97 ? -8.253 22.247 63.300 1.00 14.39 89 HIS A N 1
ATOM 684 C CA . HIS A 1 97 ? -6.893 22.338 62.767 1.00 15.75 89 HIS A CA 1
ATOM 685 C C . HIS A 1 97 ? -6.365 21.010 62.248 1.00 14.57 89 HIS A C 1
ATOM 686 O O . HIS A 1 97 ? -5.799 20.981 61.134 1.00 14.79 89 HIS A O 1
ATOM 693 N N . PRO A 1 98 ? -6.472 19.898 62.976 1.00 15.49 90 PRO A N 1
ATOM 694 C CA . PRO A 1 98 ? -5.938 18.647 62.423 1.00 15.76 90 PRO A CA 1
ATOM 695 C C . PRO A 1 98 ? -6.627 18.251 61.134 1.00 13.84 90 PRO A C 1
ATOM 696 O O . PRO A 1 98 ? -5.994 17.690 60.229 1.00 14.29 90 PRO A O 1
ATOM 700 N N . LEU A 1 99 ? -7.937 18.489 61.049 1.00 12.17 91 LEU A N 1
ATOM 701 C CA . LEU A 1 99 ? -8.694 18.140 59.853 1.00 11.56 91 LEU A CA 1
ATOM 702 C 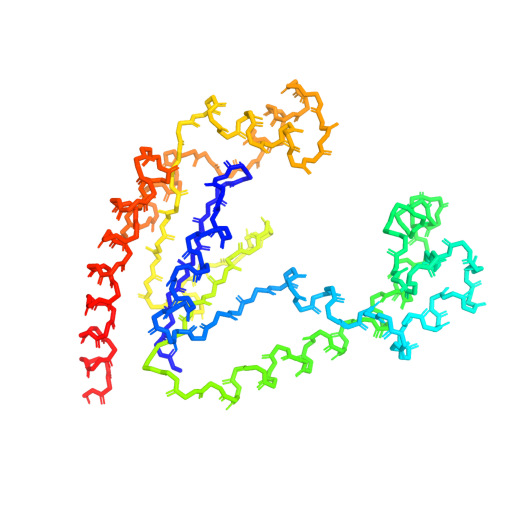C . LEU A 1 99 ? -8.256 18.973 58.663 1.00 10.95 91 LEU A C 1
ATOM 703 O O . LEU A 1 99 ? -8.097 18.448 57.548 1.00 11.54 91 LEU A O 1
ATOM 708 N N . ILE A 1 100 ? -8.020 20.262 58.887 1.00 11.06 92 ILE A N 1
ATOM 709 C CA . ILE A 1 100 ? -7.573 21.145 57.820 1.00 11.60 92 ILE A CA 1
ATOM 710 C C . ILE A 1 100 ? -6.179 20.762 57.356 1.00 11.58 92 ILE A C 1
ATOM 711 O O . ILE A 1 100 ? -5.894 20.703 56.148 1.00 11.73 92 ILE A O 1
ATOM 716 N N . GLN A 1 101 ? -5.275 20.492 58.289 1.00 12.56 93 GLN A N 1
ATOM 717 C CA . GLN A 1 101 ? -3.936 20.086 57.902 1.00 13.63 93 GLN A CA 1
ATOM 718 C C . GLN A 1 101 ? -3.974 18.781 57.119 1.00 12.49 93 GLN A C 1
ATOM 719 O O . GLN A 1 101 ? -3.305 18.640 56.089 1.00 13.23 93 GLN A O 1
ATOM 725 N N . GLN A 1 102 ? -4.740 17.802 57.601 1.00 12.73 94 GLN A N 1
ATOM 726 C CA A GLN A 1 102 ? -4.839 16.507 56.928 0.54 13.38 94 GLN A CA 1
ATOM 727 C CA B GLN A 1 102 ? -4.790 16.520 56.911 0.46 13.60 94 GLN A CA 1
ATOM 728 C C . GLN A 1 102 ? -5.376 16.667 55.510 1.00 12.36 94 GLN A C 1
ATOM 729 O O . GLN A 1 102 ? -4.866 16.063 54.559 1.00 12.63 94 GLN A O 1
ATOM 740 N N . GLU A 1 103 ? -6.424 17.468 55.352 1.00 11.91 95 GLU A N 1
ATOM 741 C CA . GLU A 1 103 ? -7.031 17.634 54.026 1.00 12.19 95 GLU A CA 1
ATOM 742 C C . GLU A 1 103 ? -6.126 18.432 53.093 1.00 11.76 95 GLU A C 1
ATOM 743 O O . GLU A 1 103 ? -6.051 18.131 51.892 1.00 12.60 95 GLU A O 1
ATOM 749 N N . THR A 1 104 ? -5.416 19.437 53.619 1.00 11.88 96 THR A N 1
ATOM 750 C CA . THR A 1 104 ? -4.458 20.165 52.797 1.00 11.96 96 THR A CA 1
ATOM 751 C C . THR A 1 104 ? -3.410 19.209 52.238 1.00 11.95 96 THR A C 1
ATOM 752 O O . THR A 1 104 ? -3.101 19.217 51.037 1.00 12.74 96 THR A O 1
ATOM 756 N N . ARG A 1 105 ? -2.835 18.389 53.111 1.00 12.37 97 ARG A N 1
ATOM 757 C CA A ARG A 1 105 ? -1.815 17.428 52.705 0.49 13.36 97 ARG A CA 1
ATOM 758 C CA B ARG A 1 105 ? -1.806 17.464 52.659 0.51 12.64 97 ARG A CA 1
ATOM 759 C C . ARG A 1 105 ? -2.377 16.402 51.730 1.00 12.88 97 ARG A C 1
ATOM 760 O O . ARG A 1 105 ? -1.708 16.020 50.760 1.00 13.73 97 ARG A O 1
ATOM 775 N N . ARG A 1 106 ? -3.610 15.955 51.959 1.00 12.99 98 ARG A N 1
ATOM 776 C CA . ARG A 1 106 ? -4.197 14.992 51.040 1.00 14.14 98 ARG A CA 1
ATOM 777 C C . ARG A 1 106 ? -4.343 15.586 49.644 1.00 14.01 98 ARG A C 1
ATOM 778 O O . ARG A 1 106 ? -4.043 14.921 48.643 1.00 14.54 98 ARG A O 1
ATOM 786 N N . GLN A 1 107 ? -4.807 16.838 49.559 1.00 13.29 99 GLN A N 1
ATOM 787 C CA . GLN A 1 107 ? -4.968 17.482 48.256 1.00 14.14 99 GLN A CA 1
ATOM 788 C C . GLN A 1 107 ? -3.623 17.691 47.575 1.00 14.27 99 GLN A C 1
ATOM 789 O O . GLN A 1 107 ? -3.506 17.519 46.347 1.00 15.34 99 GLN A O 1
ATOM 795 N N . MET A 1 108 ? -2.579 18.022 48.342 1.00 13.93 100 MET A N 1
ATOM 796 C CA . MET A 1 108 ? -1.248 18.161 47.759 1.00 14.62 100 MET A CA 1
ATOM 797 C C . MET A 1 108 ? -0.753 16.833 47.205 1.00 15.01 100 MET A C 1
ATOM 798 O O . MET A 1 108 ? -0.211 16.772 46.094 1.00 16.60 100 MET A O 1
ATOM 803 N N . GLN A 1 109 ? -0.931 15.760 47.971 1.00 15.85 101 GLN A N 1
ATOM 804 C CA A GLN A 1 109 ? -0.418 14.461 47.552 0.53 17.61 101 GLN A CA 1
ATOM 805 C CA B GLN A 1 109 ? -0.447 14.439 47.578 0.47 17.18 101 GLN A CA 1
ATOM 806 C C . GLN A 1 109 ? -1.215 13.890 46.387 1.00 17.60 101 GLN A C 1
ATOM 807 O O . GLN A 1 109 ? -0.652 13.142 45.573 1.00 19.41 101 GLN A O 1
ATOM 818 N N . ALA A 1 110 ? -2.496 14.235 46.267 1.00 17.33 102 ALA A N 1
ATOM 819 C CA . ALA A 1 110 ? -3.324 13.703 45.193 1.00 18.05 102 ALA A CA 1
ATOM 820 C C . ALA A 1 110 ? -3.097 14.412 43.867 1.00 17.45 102 ALA A C 1
ATOM 821 O O . ALA A 1 110 ? -3.539 13.910 42.818 1.00 18.94 102 ALA A O 1
ATOM 823 N N . SER A 1 111 ? -2.433 15.559 43.880 1.00 16.56 103 SER A N 1
ATOM 824 C CA . SER A 1 111 ? -2.246 16.317 42.655 1.00 17.01 103 SER A CA 1
ATOM 825 C C . SER A 1 111 ? -1.373 15.554 41.669 1.00 17.53 103 SER A C 1
ATOM 826 O O . SER A 1 111 ? -0.346 14.984 42.041 1.00 18.67 103 SER A O 1
ATOM 829 N N . THR A 1 112 ? -1.776 15.565 40.400 1.00 17.07 104 THR A N 1
ATOM 830 C CA . THR A 1 112 ? -0.947 15.030 39.322 1.00 17.25 104 THR A CA 1
ATOM 831 C C . THR A 1 112 ? -0.710 16.065 38.231 1.00 16.71 104 THR A C 1
ATOM 832 O O . THR A 1 112 ? -0.258 15.708 37.133 1.00 18.84 104 THR A O 1
ATOM 836 N N . SER A 1 113 ? -0.985 17.349 38.507 1.00 15.89 105 SER A N 1
ATOM 837 C CA . SER A 1 113 ? -0.803 18.372 37.489 1.00 15.75 105 SER A CA 1
ATOM 838 C C . SER A 1 113 ? 0.646 18.840 37.449 1.00 14.79 105 SER A C 1
ATOM 839 O O . SER A 1 113 ? 1.400 18.664 38.407 1.00 15.42 105 SER A O 1
ATOM 842 N N . PRO A 1 114 ? 1.069 19.435 36.331 1.00 14.60 106 PRO A N 1
ATOM 843 C CA . PRO A 1 114 ? 2.460 19.902 36.230 1.00 15.03 106 PRO A CA 1
ATOM 844 C C . PRO A 1 114 ? 2.845 20.942 37.263 1.00 14.47 106 PRO A C 1
ATOM 845 O O . PRO A 1 114 ? 4.021 21.021 37.649 1.00 15.45 106 PRO A O 1
ATOM 849 N N . TYR A 1 115 ? 1.907 21.768 37.702 1.00 14.47 107 TYR A N 1
ATOM 850 C CA . TYR A 1 115 ? 2.181 22.720 38.771 1.00 14.16 107 TYR A CA 1
ATOM 851 C C . TYR A 1 115 ? 0.908 22.869 39.593 1.00 14.02 107 TYR A C 1
ATOM 852 O O . TYR A 1 115 ? -0.165 22.394 39.212 1.00 15.27 107 TYR A O 1
ATOM 861 N N . LEU A 1 116 ? 1.049 23.541 40.728 1.00 14.07 108 LEU A N 1
ATOM 862 C CA A LEU A 1 116 ? -0.018 23.775 41.689 0.80 14.76 108 LEU A CA 1
ATOM 863 C CA B LEU A 1 116 ? -0.039 23.772 41.663 0.20 14.57 108 LEU A CA 1
ATOM 864 C C . LEU A 1 116 ? -0.235 25.270 41.840 1.00 13.47 108 LEU A C 1
ATOM 865 O O . LEU A 1 116 ? 0.723 26.043 41.803 1.00 13.43 108 LEU A O 1
ATOM 874 N N . LEU A 1 117 ? -1.495 25.671 42.014 1.00 12.25 109 LEU A N 1
ATOM 875 C CA . LEU A 1 117 ? -1.851 27.062 42.287 1.00 11.65 109 LEU A CA 1
ATOM 876 C C . LEU A 1 117 ? -2.289 27.157 43.745 1.00 11.81 109 LEU A C 1
ATOM 877 O O . LEU A 1 117 ? -3.261 26.515 44.144 1.00 13.03 109 LEU A O 1
ATOM 882 N N . TRP A 1 118 ? -1.574 27.960 44.522 1.00 11.37 110 TRP A N 1
ATOM 883 C CA . TRP A 1 118 ? -1.872 28.192 45.935 1.00 10.99 110 TRP A CA 1
ATOM 884 C C . TRP A 1 118 ? -2.568 29.535 46.073 1.00 10.97 110 TRP A C 1
ATOM 885 O O . TRP A 1 118 ? -1.980 30.572 45.742 1.00 11.80 110 TRP A O 1
ATOM 896 N N . VAL A 1 119 ? -3.808 29.516 46.554 1.00 11.44 111 VAL A N 1
ATOM 897 C CA . VAL A 1 119 ? -4.562 30.749 46.745 1.00 11.86 111 VAL A CA 1
ATOM 898 C C . VAL A 1 119 ? -4.148 31.342 48.096 1.00 11.73 111 VAL A C 1
ATOM 899 O O . VAL A 1 119 ? -4.464 30.779 49.146 1.00 13.56 111 VAL A O 1
ATOM 903 N N . VAL A 1 120 ? -3.448 32.461 48.070 1.00 11.79 112 VAL A N 1
ATOM 904 C CA . VAL A 1 120 ? -2.831 33.017 49.278 1.00 12.01 112 VAL A CA 1
ATOM 905 C C . VAL A 1 120 ? -3.922 33.590 50.167 1.00 12.88 112 VAL A C 1
ATOM 906 O O . VAL A 1 120 ? -4.771 34.356 49.678 1.00 13.59 112 VAL A O 1
ATOM 910 N N . PRO A 1 121 ? -3.950 33.253 51.454 1.00 13.98 113 PRO A N 1
ATOM 911 C CA . PRO A 1 12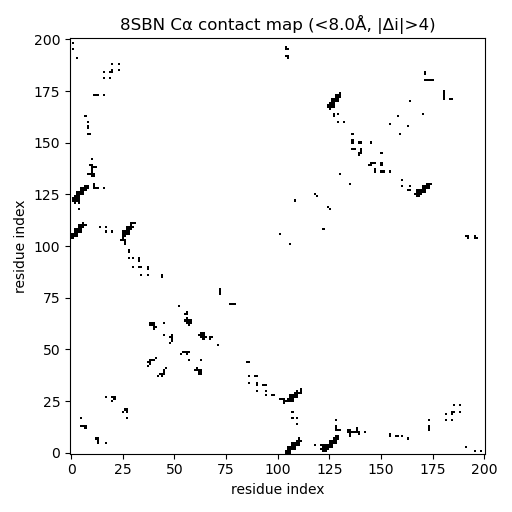1 ? -5.017 33.728 52.335 1.00 17.09 113 PRO A CA 1
ATOM 912 C C . PRO A 1 121 ? -4.823 35.172 52.762 1.00 18.43 113 PRO A C 1
ATOM 913 O O . PRO A 1 121 ? -3.866 35.835 52.369 1.00 17.89 113 PRO A O 1
ATOM 917 N N . LEU A 1 122 ? -5.761 35.625 53.609 1.00 21.52 114 LEU A N 1
ATOM 918 C CA . LEU A 1 122 ? -5.713 36.972 54.161 1.00 23.15 114 LEU A CA 1
ATOM 919 C C . LEU A 1 122 ? -4.447 37.194 54.968 1.00 23.75 114 LEU A C 1
ATOM 920 O O . LEU A 1 122 ? -3.812 38.248 54.858 1.00 25.94 114 LEU A O 1
ATOM 922 N N . LEU A 1 123 ? -4.063 36.228 55.791 1.00 25.36 115 LEU A N 1
ATOM 923 C CA . LEU A 1 123 ? -2.906 36.380 56.660 1.00 26.45 115 LEU A CA 1
ATOM 924 C C . LEU A 1 123 ? -1.650 36.004 55.884 1.00 25.07 115 LEU A C 1
ATOM 925 O O . LEU A 1 123 ? -1.469 34.843 55.496 1.00 25.96 115 LEU A O 1
ATOM 930 N N . VAL A 1 124 ? -0.798 36.991 55.642 1.00 24.67 116 VAL A N 1
ATOM 931 C CA . VAL A 1 124 ? 0.501 36.795 55.008 1.00 23.78 116 VAL A CA 1
ATOM 932 C C . VAL A 1 124 ? 1.536 37.220 56.039 1.00 22.39 116 VAL A C 1
ATOM 933 O O . VAL A 1 124 ? 1.730 38.416 56.298 1.00 24.77 116 VAL A O 1
ATOM 937 N N . GLU A 1 125 ? 2.169 36.246 56.672 1.00 19.66 117 GLU A N 1
ATOM 938 C CA . GLU A 1 125 ? 3.140 36.519 57.720 1.00 18.46 117 GLU A CA 1
ATOM 939 C C . GLU A 1 125 ? 4.498 35.912 57.429 1.00 15.37 117 GLU A C 1
ATOM 940 O O . GLU A 1 125 ? 5.433 36.093 58.223 1.00 15.20 117 GLU A O 1
ATOM 946 N N . ASN A 1 126 ? 4.638 35.205 56.309 1.00 14.81 118 ASN A N 1
ATOM 947 C CA . ASN A 1 126 ? 5.905 34.649 55.875 1.00 14.10 118 ASN A CA 1
ATOM 948 C C . ASN A 1 126 ? 6.065 34.977 54.402 1.00 13.40 118 ASN A C 1
ATOM 949 O O . ASN A 1 126 ? 5.086 35.263 53.704 1.00 15.27 118 ASN A O 1
ATOM 954 N N . ARG A 1 127 ? 7.305 34.949 53.931 1.00 14.07 119 ARG A N 1
ATOM 955 C CA . ARG A 1 127 ? 7.558 35.198 52.520 1.00 13.99 119 ARG A CA 1
ATOM 956 C C . ARG A 1 127 ? 6.756 34.224 51.664 1.00 13.24 119 ARG A C 1
ATOM 957 O O . ARG A 1 127 ? 6.728 33.020 51.933 1.00 12.83 119 ARG A O 1
ATOM 965 N N . LEU A 1 128 ? 6.143 34.735 50.587 1.00 12.71 120 LEU A N 1
ATOM 966 C CA . LEU A 1 128 ? 5.396 33.846 49.706 1.00 13.10 120 LEU A CA 1
ATOM 967 C C . LEU A 1 128 ? 6.318 32.829 49.049 1.00 12.72 120 LEU A C 1
ATOM 968 O O . LEU A 1 128 ? 5.893 31.710 48.747 1.00 12.67 120 LEU A O 1
ATOM 973 N N . THR A 1 129 ? 7.587 33.194 48.862 1.00 13.21 121 THR A N 1
ATOM 974 C CA . THR A 1 129 ? 8.578 32.311 48.276 1.00 13.68 121 THR A CA 1
ATOM 975 C C . THR A 1 129 ? 8.968 31.174 49.204 1.00 12.67 121 THR A C 1
ATOM 976 O O . THR A 1 129 ? 9.670 30.270 48.755 1.00 14.18 121 THR A O 1
ATOM 980 N N . ASP A 1 130 ? 8.516 31.167 50.460 1.00 12.12 122 ASP A N 1
ATOM 981 C CA . ASP A 1 130 ? 8.730 29.988 51.278 1.00 12.13 122 ASP A CA 1
ATOM 982 C C . ASP A 1 130 ? 7.974 28.795 50.711 1.00 12.42 122 ASP A C 1
ATOM 983 O O . ASP A 1 130 ? 8.397 27.649 50.888 1.00 14.07 122 ASP A O 1
ATOM 988 N N . LYS A 1 131 ? 6.849 29.043 50.020 1.00 12.19 123 LYS A N 1
ATOM 989 C CA . LYS A 1 131 ? 6.068 27.993 49.386 1.00 13.64 123 LYS A CA 1
ATOM 990 C C . LYS A 1 131 ? 6.156 28.007 47.873 1.00 13.53 123 LYS A C 1
ATOM 991 O O . LYS A 1 131 ? 6.070 26.952 47.259 1.00 16.14 123 LYS A O 1
ATOM 997 N N . ALA A 1 132 ? 6.276 29.178 47.270 1.00 12.59 124 ALA A N 1
ATOM 998 C CA . ALA A 1 132 ? 5.993 29.359 45.855 1.00 13.08 124 ALA A CA 1
ATOM 999 C C . ALA A 1 132 ? 7.226 29.709 45.042 1.00 13.11 124 ALA A C 1
ATOM 1000 O O . ALA A 1 132 ? 8.134 30.404 45.515 1.00 14.21 124 ALA A O 1
ATOM 1002 N N . ASP A 1 133 ? 7.241 29.200 43.816 1.00 12.85 125 ASP A N 1
ATOM 1003 C CA . ASP A 1 133 ? 8.262 29.494 42.823 1.00 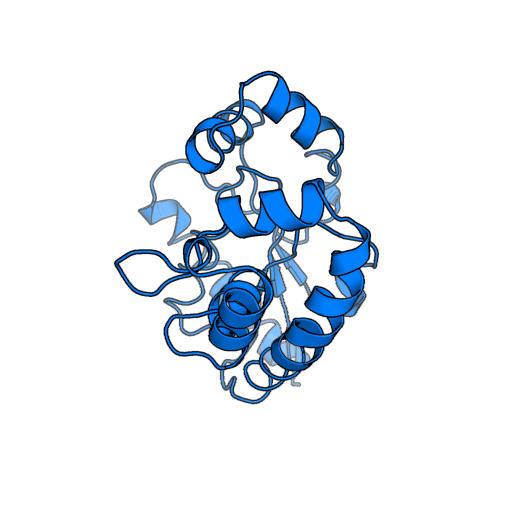13.65 125 ASP A CA 1
ATOM 1004 C C . ASP A 1 133 ? 7.992 30.774 42.063 1.00 14.79 125 ASP A C 1
ATOM 1005 O O . ASP A 1 133 ? 8.924 31.361 41.505 1.00 16.09 125 ASP A O 1
ATOM 1010 N N . ARG A 1 134 ? 6.737 31.193 41.989 1.00 13.72 126 ARG A N 1
ATOM 1011 C CA . ARG A 1 134 ? 6.344 32.372 41.246 1.00 14.82 126 ARG A CA 1
ATOM 1012 C C . ARG A 1 134 ? 5.122 32.954 41.922 1.00 12.78 126 ARG A C 1
ATOM 1013 O O . ARG A 1 134 ? 4.338 32.220 42.526 1.00 13.02 126 ARG A O 1
ATOM 1021 N N . ILE A 1 135 ? 4.962 34.272 41.797 1.00 13.45 127 ILE A N 1
ATOM 1022 C CA . ILE A 1 135 ? 3.850 35.003 42.399 1.00 13.40 127 ILE A CA 1
ATOM 1023 C C . ILE A 1 135 ? 3.043 35.677 41.295 1.00 12.47 127 ILE A C 1
ATOM 1024 O O . ILE A 1 135 ? 3.592 36.448 40.493 1.00 13.50 127 ILE A O 1
ATOM 1029 N N . LEU A 1 136 ? 1.741 35.391 41.257 1.00 11.46 128 LEU A N 1
ATOM 1030 C CA . LEU A 1 136 ? 0.785 35.998 40.335 1.00 11.62 128 LEU A CA 1
ATOM 1031 C C . LEU A 1 136 ? -0.173 36.839 41.155 1.00 11.79 128 LEU A C 1
ATOM 1032 O O . LEU A 1 136 ? -0.891 36.301 42.014 1.00 12.53 128 LEU A O 1
ATOM 1037 N N . VAL A 1 137 ? -0.192 38.144 40.911 1.00 12.06 129 VAL A N 1
ATOM 1038 C CA A VAL A 1 137 ? -1.130 39.017 41.595 0.53 12.50 129 VAL A CA 1
ATOM 1039 C CA B VAL A 1 137 ? -1.104 39.067 41.580 0.47 12.56 129 VAL A CA 1
ATOM 1040 C C . VAL A 1 137 ? -2.325 39.288 40.699 1.00 12.84 129 VAL A C 1
ATOM 1041 O O . VAL A 1 137 ? -2.183 39.597 39.508 1.00 13.88 129 VAL A O 1
ATOM 1048 N N . VAL A 1 138 ? -3.502 39.185 41.291 1.00 12.59 130 VAL A N 1
ATOM 1049 C CA . VAL A 1 138 ? -4.766 39.540 40.663 1.00 13.06 130 VAL A CA 1
ATOM 1050 C C . VAL A 1 138 ? -5.058 40.957 41.101 1.00 13.29 130 VAL A C 1
ATOM 1051 O O . VAL A 1 138 ? -5.307 41.213 42.284 1.00 15.18 130 VAL A O 1
ATOM 1055 N N . ASP A 1 139 ? -5.060 41.882 40.150 1.00 14.45 131 ASP A N 1
ATOM 1056 C CA . ASP A 1 139 ? -5.175 43.306 40.419 1.00 14.75 131 ASP A CA 1
ATOM 1057 C C . ASP A 1 139 ? -6.479 43.861 39.862 1.00 14.07 131 ASP A C 1
ATOM 1058 O O . ASP A 1 139 ? -6.946 43.437 38.799 1.00 14.68 131 ASP A O 1
ATOM 1063 N N . VAL A 1 140 ? -7.048 44.808 40.597 1.00 14.27 132 VAL A N 1
ATOM 1064 C CA . VAL A 1 140 ? -8.183 45.619 40.147 1.00 14.10 132 VAL A CA 1
ATOM 1065 C C . VAL A 1 140 ? -8.008 47.017 40.725 1.00 13.88 132 VAL A C 1
ATOM 1066 O O . VAL A 1 140 ? -7.257 47.215 41.686 1.00 14.96 132 VAL A O 1
ATOM 1070 N N . PRO A 1 141 ? -8.687 48.009 40.144 1.00 14.42 133 PRO A N 1
ATOM 1071 C CA . PRO A 1 141 ? -8.647 49.349 40.740 1.00 15.11 133 PRO A CA 1
ATOM 1072 C C . PRO A 1 141 ? -9.235 49.338 42.144 1.00 15.76 133 PRO A C 1
ATOM 1073 O O . PRO A 1 141 ? -10.044 48.479 42.505 1.00 15.06 133 PRO A O 1
ATOM 1077 N N . LYS A 1 142 ? -8.827 50.332 42.941 1.00 17.88 134 LYS A N 1
ATOM 1078 C CA . LYS A 1 142 ? -9.309 50.417 44.319 1.00 19.56 134 LYS A CA 1
ATOM 1079 C C . LYS A 1 142 ? -10.832 50.483 44.379 1.00 18.39 134 LYS A C 1
ATOM 1080 O O . LYS A 1 142 ? -11.449 49.832 45.225 1.00 17.44 134 LYS A O 1
ATOM 1086 N N . GLU A 1 143 ? -11.462 51.260 43.495 1.00 18.29 135 GLU A N 1
ATOM 1087 C CA . GLU A 1 143 ? -12.919 51.377 43.545 1.00 18.65 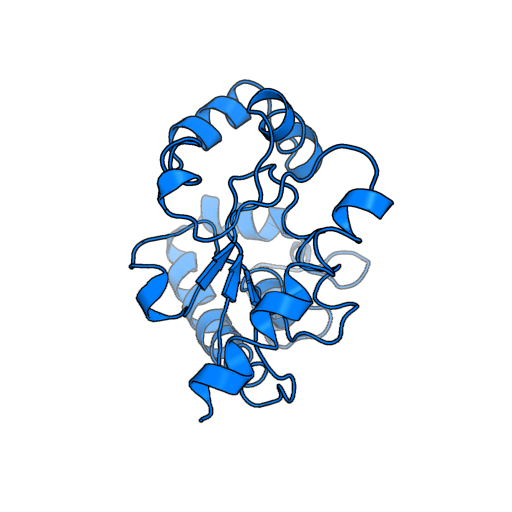135 GLU A CA 1
ATOM 1088 C C . GLU A 1 143 ? -13.575 50.028 43.301 1.00 17.11 135 GLU A C 1
ATOM 1089 O O . GLU A 1 143 ? -14.590 49.694 43.928 1.00 16.52 135 GLU A O 1
ATOM 1095 N N . THR A 1 144 ? -12.993 49.237 42.398 1.00 16.31 136 THR A N 1
ATOM 1096 C CA . THR A 1 144 ? -13.486 47.893 42.148 1.00 15.50 136 THR A CA 1
ATOM 1097 C C . THR A 1 144 ? -13.331 47.013 43.379 1.00 15.05 136 THR A C 1
ATOM 1098 O O . THR A 1 144 ? -14.237 46.241 43.713 1.00 15.34 136 THR A O 1
ATOM 1102 N N . GLN A 1 145 ? -12.173 47.078 44.041 1.00 14.79 137 GLN A N 1
ATOM 1103 C CA . GLN A 1 145 ? -12.001 46.316 45.278 1.00 15.19 137 GLN A CA 1
ATOM 1104 C C . GLN A 1 145 ? -13.087 46.659 46.289 1.00 14.05 137 GLN A C 1
ATOM 1105 O O . GLN A 1 145 ? -13.646 45.775 46.948 1.00 14.45 137 GLN A O 1
ATOM 1111 N N . ILE A 1 146 ? -13.358 47.948 46.458 1.00 13.72 138 ILE A N 1
ATOM 1112 C CA . ILE A 1 146 ? -14.373 48.386 47.408 1.00 13.90 138 ILE A CA 1
ATOM 1113 C C . ILE A 1 146 ? -15.724 47.814 47.028 1.00 14.25 138 ILE A C 1
ATOM 1114 O O . ILE A 1 146 ? -16.431 47.245 47.865 1.00 14.72 138 ILE A O 1
ATOM 1119 N N . GLU A 1 147 ? -16.117 47.963 45.765 1.00 14.83 139 GLU A N 1
ATOM 1120 C CA A GLU A 1 147 ? -17.445 47.506 45.373 0.48 16.41 139 GLU A CA 1
ATOM 1121 C CA B GLU A 1 147 ? -17.434 47.500 45.341 0.52 16.15 139 GLU A CA 1
ATOM 1122 C C . GLU A 1 147 ? -17.565 45.988 45.501 1.00 15.97 139 GLU A C 1
ATOM 1123 O O . GLU A 1 147 ? -18.601 45.485 45.951 1.00 16.23 139 GLU A O 1
ATOM 1134 N N . ARG A 1 148 ? -16.522 45.242 45.133 1.00 15.32 140 ARG A N 1
ATOM 1135 C CA A ARG A 1 148 ? -16.604 43.785 45.227 0.73 15.83 140 ARG A CA 1
ATOM 1136 C CA B ARG A 1 148 ? -16.607 43.788 45.229 0.27 16.42 140 ARG A CA 1
ATOM 1137 C C . ARG A 1 148 ? -16.620 43.325 46.680 1.00 16.24 140 ARG A C 1
ATOM 1138 O O . ARG A 1 148 ? -17.217 42.290 46.996 1.00 18.60 140 ARG A O 1
ATOM 1153 N N . THR A 1 149 ? -15.973 44.074 47.566 1.00 14.74 141 THR A N 1
ATOM 1154 C CA . THR A 1 149 ? -16.001 43.733 48.987 1.00 15.57 141 THR A CA 1
ATOM 1155 C C . THR A 1 149 ? -17.376 43.992 49.589 1.00 15.33 141 THR A C 1
ATOM 1156 O O . THR A 1 149 ? -17.893 43.169 50.357 1.00 16.57 141 THR A O 1
ATOM 1160 N N . ILE A 1 150 ? -17.977 45.135 49.264 1.00 15.29 142 ILE A N 1
ATOM 1161 C CA . ILE A 1 150 ? -19.334 45.425 49.715 1.00 16.44 142 ILE A CA 1
ATOM 1162 C C . ILE A 1 150 ? -20.279 44.311 49.288 1.00 18.31 142 ILE A C 1
ATOM 1163 O O . ILE A 1 150 ? -21.080 43.802 50.085 1.00 19.64 142 ILE A O 1
ATOM 1168 N N . ARG A 1 151 ? -20.203 43.917 48.019 1.00 19.92 143 ARG A N 1
ATOM 1169 C CA . ARG A 1 151 ? -21.220 43.007 47.499 1.00 24.10 143 ARG A CA 1
ATOM 1170 C C . ARG A 1 151 ? -21.021 41.587 48.011 1.00 25.04 143 ARG A C 1
ATOM 1171 O O . ARG A 1 151 ? -21.995 40.838 48.131 1.00 26.26 143 ARG A O 1
ATOM 1179 N N . ARG A 1 152 ? -19.785 41.193 48.318 1.00 23.93 144 ARG A N 1
ATOM 1180 C CA . ARG A 1 152 ? -19.541 39.828 48.769 1.00 24.72 144 ARG A CA 1
ATOM 1181 C C . ARG A 1 152 ? -19.658 39.665 50.276 1.00 21.68 144 ARG A C 1
ATOM 1182 O O . ARG A 1 152 ? -20.061 38.594 50.742 1.00 22.95 144 ARG A O 1
ATOM 1190 N N . ASP A 1 153 ? -19.314 40.691 51.051 1.00 19.16 145 ASP A N 1
ATOM 1191 C CA . ASP A 1 153 ? -19.317 40.585 52.498 1.00 19.23 145 ASP A CA 1
ATOM 1192 C C . ASP A 1 153 ? -20.417 41.391 53.173 1.00 17.99 145 ASP A C 1
ATOM 1193 O O . ASP A 1 153 ? -20.638 41.221 54.374 1.00 19.72 145 ASP A O 1
ATOM 1198 N N . GLY A 1 154 ? -21.125 42.235 52.439 1.00 17.32 146 GLY A N 1
ATOM 1199 C CA . GLY A 1 154 ? -22.200 42.996 53.033 1.00 17.65 146 GLY A CA 1
ATOM 1200 C C . GLY A 1 154 ? -21.755 44.099 53.971 1.00 18.07 146 GLY A C 1
ATOM 1201 O O . GLY A 1 154 ? -22.508 44.494 54.860 1.00 21.41 146 GLY A O 1
ATOM 1202 N N . VAL A 1 155 ? -20.548 44.606 53.803 1.00 16.24 147 VAL A N 1
ATOM 1203 C CA . VAL A 1 155 ? -20.025 45.678 54.631 1.00 15.53 147 VAL A CA 1
ATOM 1204 C C . VAL A 1 155 ? -20.331 47.027 54.000 1.00 14.93 147 VAL A C 1
ATOM 1205 O O . VAL A 1 155 ? -20.566 47.145 52.796 1.00 15.67 147 VAL A O 1
ATOM 1209 N N . SER A 1 156 ? -20.266 48.071 54.810 1.00 14.38 148 SER A N 1
ATOM 1210 C CA . SER A 1 156 ? -20.400 49.416 54.282 1.00 14.10 148 SER A CA 1
ATOM 1211 C C . SER A 1 156 ? -19.159 49.781 53.467 1.00 13.92 148 SER A C 1
ATOM 1212 O O . SER A 1 156 ? -18.082 49.192 53.615 1.00 13.57 148 SER A O 1
ATOM 1215 N N . ARG A 1 157 ? -19.300 50.805 52.625 1.00 14.65 149 ARG A N 1
ATOM 1216 C CA A ARG A 1 157 ? -18.151 51.305 51.877 0.57 14.79 149 ARG A CA 1
ATOM 1217 C CA B ARG A 1 157 ? -18.151 51.308 51.877 0.43 14.90 149 ARG A CA 1
ATOM 1218 C C . ARG A 1 157 ? -17.020 51.697 52.821 1.00 14.32 149 ARG A C 1
ATOM 1219 O O . ARG A 1 157 ? -15.848 51.380 52.572 1.00 14.86 149 ARG A O 1
ATOM 1234 N N . GLU A 1 158 ? -17.351 52.404 53.899 1.00 14.37 150 GLU A N 1
ATOM 1235 C CA . GLU A 1 158 ? -16.323 52.873 54.815 1.00 15.22 150 GLU A CA 1
ATOM 1236 C C . GLU A 1 158 ? -15.637 51.708 55.507 1.00 14.05 150 GLU A C 1
ATOM 1237 O O . GLU A 1 158 ? -14.424 51.741 55.742 1.00 14.49 150 GLU A O 1
ATOM 1243 N N . HIS A 1 159 ? -16.395 50.668 55.857 1.00 13.49 151 HIS A N 1
ATOM 1244 C CA . HIS A 1 159 ? -15.781 49.476 56.427 1.00 13.43 151 HIS A CA 1
ATOM 1245 C C . HIS A 1 159 ? -14.846 48.822 55.414 1.00 13.64 151 HIS A C 1
ATOM 1246 O O . HIS A 1 159 ? -13.712 48.459 55.748 1.00 14.24 151 HIS A O 1
ATOM 1253 N N . ALA A 1 160 ? -15.294 48.691 54.166 1.00 13.69 152 ALA A N 1
ATOM 1254 C CA . ALA A 1 160 ? -14.423 48.153 53.124 1.00 14.05 152 ALA A CA 1
ATOM 1255 C C . ALA A 1 160 ? -13.120 48.943 53.025 1.00 14.29 152 ALA A C 1
ATOM 1256 O O . ALA A 1 160 ? -12.034 48.361 52.911 1.00 15.62 152 ALA A O 1
ATOM 1258 N N . GLU A 1 161 ? -13.204 50.273 53.065 1.00 13.98 153 GLU A N 1
ATOM 1259 C CA . GLU A 1 161 ? -11.999 51.090 52.983 1.00 15.08 153 GLU A CA 1
ATOM 1260 C C . GLU A 1 161 ? -11.065 50.815 54.148 1.00 15.57 153 GLU A C 1
ATOM 1261 O O . GLU A 1 161 ? -9.845 50.764 53.980 1.00 17.00 153 GLU A O 1
ATOM 1267 N N . HIS A 1 162 ? -11.617 50.620 55.341 1.00 14.92 154 HIS A N 1
ATOM 1268 C CA . HIS A 1 162 ? -10.789 50.317 56.500 1.00 15.89 154 HIS A CA 1
ATOM 1269 C C . HIS A 1 162 ? -10.082 48.984 56.331 1.00 17.73 154 HIS A C 1
ATOM 1270 O O . HIS A 1 162 ? -8.893 48.850 56.660 1.00 19.27 154 HIS A O 1
ATOM 1277 N N . ILE A 1 163 ? -10.804 47.975 55.853 1.00 19.18 155 ILE A N 1
ATOM 1278 C CA . ILE A 1 163 ? -10.192 46.670 55.618 1.00 22.95 155 ILE A CA 1
ATOM 1279 C C . ILE A 1 163 ? -9.041 46.794 54.626 1.00 24.53 155 ILE A C 1
ATOM 1280 O O . ILE A 1 163 ? -7.959 46.230 54.823 1.00 26.76 155 ILE A O 1
ATOM 1285 N N . LEU A 1 164 ? -9.271 47.514 53.530 1.00 23.86 156 LEU A N 1
ATOM 1286 C CA . LEU A 1 164 ? -8.264 47.629 52.479 1.00 24.22 156 LEU A CA 1
ATOM 1287 C C . LEU A 1 164 ? -7.043 48.405 52.955 1.00 24.87 156 LEU A C 1
ATOM 1288 O O . LEU A 1 164 ? -5.912 48.077 52.580 1.00 25.90 156 LEU A O 1
ATOM 1293 N N . ALA A 1 165 ? -7.245 49.438 53.772 1.00 24.38 157 ALA A N 1
ATOM 1294 C CA . ALA A 1 165 ? -6.123 50.260 54.213 1.00 25.77 157 ALA A CA 1
ATOM 1295 C C . ALA A 1 165 ? -5.140 49.465 55.052 1.00 27.69 157 ALA A C 1
ATOM 1296 O O . ALA A 1 165 ? -3.950 49.797 55.095 1.00 28.69 157 ALA A O 1
ATOM 1298 N N . ALA A 1 166 ? -5.619 48.415 55.72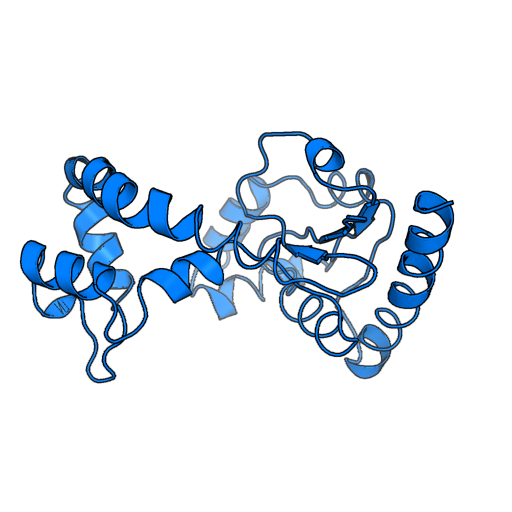1 1.00 28.35 158 ALA A N 1
ATOM 1299 C CA . ALA A 1 166 ? -4.798 47.609 56.610 1.00 30.42 158 ALA A CA 1
ATOM 1300 C C . ALA A 1 166 ? -4.091 46.461 55.903 1.00 31.76 158 ALA A C 1
ATOM 1301 O O . ALA A 1 166 ? -3.165 45.877 56.482 1.00 33.39 158 ALA A O 1
ATOM 1303 N N . GLN A 1 167 ? -4.512 46.113 54.687 1.00 31.04 159 GLN A N 1
ATOM 1304 C CA . GLN A 1 167 ? -3.795 45.142 53.883 1.00 30.66 159 GLN A CA 1
ATOM 1305 C C . GLN A 1 167 ? -2.587 45.803 53.228 1.00 29.01 159 GLN A C 1
ATOM 1306 O O . GLN A 1 167 ? -2.453 47.030 53.199 1.00 29.29 159 GLN A O 1
ATOM 1312 N N . ALA A 1 168 ? -1.713 44.972 52.671 1.00 29.16 160 ALA A N 1
ATOM 1313 C CA . ALA A 1 168 ? -0.677 45.472 51.785 1.00 29.20 160 ALA A CA 1
ATOM 1314 C C . ALA A 1 168 ? -1.304 46.406 50.761 1.00 28.67 160 ALA A C 1
ATOM 1315 O O . ALA A 1 168 ? -2.414 46.168 50.275 1.00 28.22 160 ALA A O 1
ATOM 1317 N N . THR A 1 169 ? -0.603 47.490 50.450 1.00 29.41 161 THR A N 1
ATOM 1318 C CA . THR A 1 169 ? -1.121 48.413 49.462 1.00 29.33 161 THR A CA 1
ATOM 1319 C C . THR A 1 169 ? -1.083 47.775 48.078 1.00 27.76 161 THR A C 1
ATOM 1320 O O . THR A 1 169 ? -0.368 46.804 47.816 1.00 26.83 161 THR A O 1
ATOM 1324 N N . ARG A 1 170 ? -1.882 48.338 47.182 1.00 26.70 162 ARG A N 1
ATOM 1325 C CA . ARG A 1 170 ? -1.883 47.853 45.811 1.00 25.05 162 ARG A CA 1
ATOM 1326 C C . ARG A 1 170 ? -0.490 47.928 45.200 1.00 24.58 162 ARG A C 1
ATOM 1327 O O . ARG A 1 170 ? -0.039 46.979 44.539 1.00 23.92 162 ARG A O 1
ATOM 1335 N N . GLU A 1 171 ? 0.210 49.049 45.404 1.00 25.37 163 GLU A N 1
ATOM 1336 C CA . GLU A 1 171 ? 1.555 49.196 44.852 1.00 26.15 163 GLU A CA 1
ATOM 1337 C C . GLU A 1 171 ? 2.501 48.142 45.412 1.00 25.28 163 GLU A C 1
ATOM 1338 O O . GLU A 1 171 ? 3.330 47.589 44.680 1.00 24.52 163 GLU A O 1
ATOM 1340 N N . GLN A 1 172 ? 2.390 47.855 46.712 1.00 25.13 164 GLN A N 1
ATOM 1341 C CA . GLN A 1 172 ? 3.234 46.834 47.314 1.00 25.81 164 GLN A CA 1
ATOM 1342 C C . GLN A 1 172 ? 2.971 45.475 46.682 1.00 24.37 164 GLN A C 1
ATOM 1343 O O . GLN A 1 172 ? 3.915 44.745 46.361 1.00 23.98 164 GLN A O 1
ATOM 1349 N N . ARG A 1 173 ? 1.699 45.126 46.478 1.00 23.16 165 ARG A N 1
ATOM 1350 C CA A ARG A 1 173 ? 1.384 43.828 45.891 0.54 22.87 165 ARG A CA 1
ATOM 1351 C CA B ARG A 1 173 ? 1.364 43.836 45.884 0.46 22.92 165 ARG A CA 1
ATOM 1352 C C . ARG A 1 173 ? 1.882 43.740 44.455 1.00 22.28 165 ARG A C 1
ATOM 1353 O O . ARG A 1 173 ? 2.446 42.717 44.051 1.00 22.92 165 ARG A O 1
ATOM 1368 N N . LEU A 1 174 ? 1.675 44.793 43.665 1.00 21.59 166 LEU A N 1
ATOM 1369 C CA . LEU A 1 174 ? 2.130 44.774 42.279 1.00 21.69 166 LEU A CA 1
ATOM 1370 C C . LEU A 1 174 ? 3.637 44.609 42.206 1.00 22.07 166 LEU A C 1
ATOM 1371 O O . LEU A 1 174 ? 4.146 43.861 41.361 1.00 23.06 166 LEU A O 1
ATOM 1376 N N . ALA A 1 175 ? 4.366 45.312 43.074 1.00 21.39 167 ALA A N 1
ATOM 1377 C CA . ALA A 1 175 ? 5.820 45.234 43.062 1.00 21.72 167 ALA A CA 1
ATOM 1378 C C . ALA A 1 175 ? 6.313 43.843 43.438 1.00 21.39 167 ALA A C 1
ATOM 1379 O O . ALA A 1 175 ? 7.337 43.391 42.920 1.00 22.48 167 ALA A O 1
ATOM 1381 N N . ALA A 1 176 ? 5.621 43.160 44.343 1.00 20.40 168 ALA A N 1
ATOM 1382 C CA . ALA A 1 176 ? 6.053 41.839 44.772 1.00 20.51 168 ALA A CA 1
ATOM 1383 C C . ALA A 1 176 ? 5.752 40.760 43.740 1.00 19.86 168 ALA A C 1
ATOM 1384 O O . ALA A 1 176 ? 6.329 39.669 43.809 1.00 21.12 168 ALA A O 1
ATOM 1386 N N . ALA A 1 177 ? 4.878 41.033 42.789 1.00 18.54 169 ALA A N 1
ATOM 1387 C CA . ALA A 1 177 ? 4.469 40.009 41.851 1.00 18.93 169 ALA A CA 1
ATOM 1388 C C . ALA A 1 177 ? 5.534 39.756 40.797 1.00 17.40 169 ALA A C 1
ATOM 1389 O O . ALA A 1 177 ? 6.302 40.648 40.430 1.00 19.17 169 ALA A O 1
ATOM 1391 N N . ASP A 1 178 ? 5.556 38.526 40.295 1.00 16.38 170 ASP A N 1
ATOM 1392 C CA . ASP A 1 178 ? 6.273 38.209 39.069 1.00 16.52 170 ASP A CA 1
ATOM 1393 C C . ASP A 1 178 ? 5.416 38.464 37.841 1.00 16.96 170 ASP A C 1
ATOM 1394 O O . ASP A 1 178 ? 5.928 38.920 36.816 1.00 18.62 170 ASP A O 1
ATOM 1399 N N . ASP A 1 179 ? 4.117 38.198 37.934 1.00 14.72 171 ASP A N 1
ATOM 1400 C CA . ASP A 1 179 ? 3.166 38.456 36.868 1.00 15.04 171 ASP A CA 1
ATOM 1401 C C . ASP A 1 179 ? 1.944 39.112 37.474 1.00 14.53 171 ASP A C 1
ATOM 1402 O O . ASP A 1 179 ? 1.617 38.865 38.632 1.00 14.00 171 ASP A O 1
ATOM 1407 N N . VAL A 1 180 ? 1.245 39.900 36.673 1.00 15.09 172 VAL A N 1
ATOM 1408 C CA . VAL A 1 180 ? 0.031 40.595 37.076 1.00 14.92 172 VAL A CA 1
ATOM 1409 C C . VAL A 1 180 ? -1.080 40.217 36.108 1.00 15.02 172 VAL A C 1
ATOM 1410 O O . VAL A 1 180 ? -0.892 40.280 34.889 1.00 16.40 172 VAL A O 1
ATOM 1414 N N . ILE A 1 181 ? -2.240 39.873 36.637 1.00 14.33 173 ILE A N 1
ATOM 1415 C CA . ILE A 1 181 ? -3.437 39.707 35.831 1.00 14.93 173 ILE A CA 1
ATOM 1416 C C . ILE A 1 181 ? -4.480 40.694 36.332 1.00 15.19 173 ILE A C 1
ATOM 1417 O O . ILE A 1 181 ? -4.853 40.683 37.511 1.00 15.48 173 ILE A O 1
ATOM 1422 N N . GLU A 1 182 ? -4.921 41.575 35.446 1.00 15.99 174 GLU A N 1
ATOM 1423 C CA A GLU A 1 182 ? -5.985 42.519 35.738 0.57 17.16 174 GLU A CA 1
ATOM 1424 C CA B GLU A 1 182 ? -5.984 42.510 35.784 0.43 16.88 174 GLU A CA 1
ATOM 1425 C C . GLU A 1 182 ? -7.322 41.798 35.608 1.00 16.18 174 GLU A C 1
ATOM 1426 O O . GLU A 1 182 ? -7.669 41.350 34.505 1.00 17.47 174 GLU A O 1
ATOM 1437 N N . ASN A 1 183 ? -8.075 41.679 36.707 1.00 14.60 175 ASN A N 1
ATOM 1438 C CA . ASN A 1 183 ? -9.345 40.955 36.682 1.00 14.88 175 ASN A CA 1
ATOM 1439 C C . ASN A 1 183 ? -10.475 41.918 36.323 1.00 14.73 175 ASN A C 1
ATOM 1440 O O . ASN A 1 183 ? -11.370 42.214 37.120 1.00 15.49 175 ASN A O 1
ATOM 1445 N N . MET A 1 184 ? -10.409 42.405 35.082 1.00 14.77 176 MET A N 1
ATOM 1446 C CA . MET A 1 184 ? -11.267 43.469 34.593 1.00 15.19 176 MET A CA 1
ATOM 1447 C C . MET A 1 184 ? -11.540 43.234 33.114 1.00 15.68 176 MET A C 1
ATOM 1448 O O . MET A 1 184 ? -10.812 42.502 32.446 1.00 15.91 176 MET A O 1
ATOM 1453 N N . GLY A 1 185 ? -12.597 43.870 32.609 1.00 16.68 177 GLY A N 1
ATOM 1454 C CA . GLY A 1 185 ? -12.941 43.761 31.206 1.00 17.15 177 GLY A CA 1
ATOM 1455 C C . GLY A 1 185 ? -13.692 42.477 30.916 1.00 18.84 177 GLY A C 1
ATOM 1456 O O . GLY A 1 185 ? -14.288 41.838 31.789 1.00 20.40 177 GLY A O 1
ATOM 1457 N N . SER A 1 186 ? -13.638 42.090 29.651 1.00 18.85 178 SER A N 1
ATOM 1458 C CA A SER A 1 186 ? -14.379 40.917 29.220 0.52 20.06 178 SER A CA 1
ATOM 1459 C CA B SER A 1 186 ? -14.353 40.910 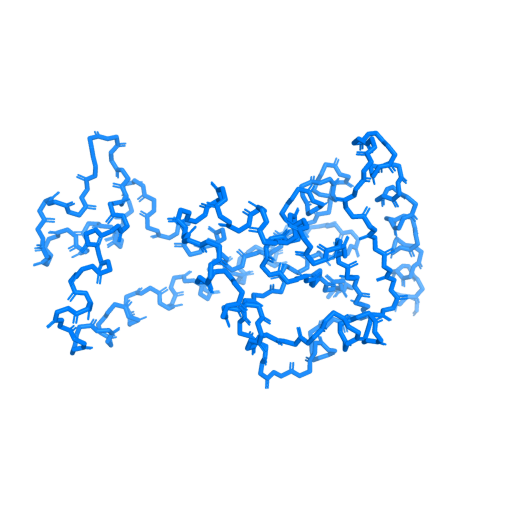29.188 0.48 20.23 178 SER A CA 1
ATOM 1460 C C . SER A 1 186 ? -13.812 39.658 29.862 1.00 20.32 178 SER A C 1
ATOM 1461 O O . SER A 1 186 ? -12.594 39.491 30.006 1.00 19.15 178 SER A O 1
ATOM 1466 N N . ALA A 1 187 ? -14.721 38.766 30.260 1.00 22.06 179 ALA A N 1
ATOM 1467 C CA . ALA A 1 187 ? -14.308 37.533 30.917 1.00 23.17 179 ALA A CA 1
ATOM 1468 C C . ALA A 1 187 ? -13.527 36.636 29.970 1.00 24.54 179 ALA A C 1
ATOM 1469 O O . ALA A 1 187 ? -12.615 35.926 30.404 1.00 24.18 179 ALA A O 1
ATOM 1471 N N . ASP A 1 188 ? -13.847 36.658 28.680 1.00 26.39 180 ASP A N 1
ATOM 1472 C CA . ASP A 1 188 ? -13.108 35.821 27.741 1.00 28.12 180 ASP A CA 1
ATOM 1473 C C . ASP A 1 188 ? -11.658 36.277 27.621 1.00 24.87 180 ASP A C 1
ATOM 1474 O O . ASP A 1 188 ? -10.752 35.446 27.485 1.00 25.02 180 ASP A O 1
ATOM 1479 N N . ALA A 1 189 ? -11.415 37.589 27.664 1.00 22.25 181 ALA A N 1
ATOM 1480 C CA . ALA A 1 189 ? -10.038 38.064 27.617 1.00 20.37 181 ALA A CA 1
ATOM 1481 C C . ALA A 1 189 ? -9.285 37.700 28.893 1.00 17.58 181 ALA A C 1
ATOM 1482 O O . ALA A 1 189 ? -8.114 37.310 28.833 1.00 17.21 181 ALA A O 1
ATOM 1484 N N . VAL A 1 190 ? -9.935 37.799 30.059 1.00 16.99 182 VAL A N 1
ATOM 1485 C CA . VAL A 1 190 ? -9.276 37.335 31.279 1.00 16.39 182 VAL A CA 1
ATOM 1486 C C . VAL A 1 190 ? -8.923 35.855 31.159 1.00 15.88 182 VAL A C 1
ATOM 1487 O O . VAL A 1 190 ? -7.816 35.434 31.512 1.00 15.12 182 VAL A O 1
ATOM 1491 N N . ALA A 1 191 ? -9.837 35.052 30.624 1.00 17.25 183 ALA A N 1
ATOM 1492 C CA . ALA A 1 191 ? -9.554 33.627 30.487 1.00 17.19 183 ALA A CA 1
ATOM 1493 C C . ALA A 1 191 ? -8.409 33.384 29.510 1.00 17.69 183 ALA A C 1
ATOM 1494 O O . ALA A 1 191 ? -7.580 32.495 29.733 1.00 17.87 183 ALA A O 1
ATOM 1496 N N . SER A 1 192 ? -8.339 34.161 28.422 1.00 17.96 184 SER A N 1
ATOM 1497 C CA A SER A 1 192 ? -7.218 34.021 27.499 0.39 18.02 184 SER A CA 1
ATOM 1498 C CA B SER A 1 192 ? -7.217 34.021 27.502 0.61 18.39 184 SER A CA 1
ATOM 1499 C C . SER A 1 192 ? -5.909 34.457 28.146 1.00 16.72 184 SER A C 1
ATOM 1500 O O . SER A 1 192 ? -4.858 33.870 27.881 1.00 17.75 184 SER A O 1
ATOM 1505 N N . HIS A 1 193 ? -5.955 35.469 29.012 1.00 15.50 185 HIS A N 1
ATOM 1506 C CA . HIS A 1 193 ? -4.761 35.867 29.742 1.00 14.58 185 HIS A CA 1
ATOM 1507 C C . HIS A 1 193 ? -4.313 34.742 30.672 1.00 14.22 185 HIS A C 1
ATOM 1508 O O . HIS A 1 193 ? -3.121 34.420 30.746 1.00 14.35 185 HIS A O 1
ATOM 1515 N N . VAL A 1 194 ? -5.265 34.107 31.367 1.00 13.27 186 VAL A N 1
ATOM 1516 C CA . VAL A 1 194 ? -4.950 32.940 32.188 1.00 13.66 186 VAL A CA 1
ATOM 1517 C C . VAL A 1 194 ? -4.286 31.856 31.354 1.00 13.82 186 VAL A C 1
ATOM 1518 O O . VAL A 1 194 ? -3.291 31.264 31.777 1.00 14.08 186 VAL A O 1
ATOM 1522 N N . ALA A 1 195 ? -4.830 31.578 30.157 1.00 14.85 187 ALA A N 1
ATOM 1523 C CA . ALA A 1 195 ? -4.256 30.532 29.314 1.00 15.11 187 ALA A CA 1
ATOM 1524 C C . ALA A 1 195 ? -2.809 30.847 28.939 1.00 15.42 187 ALA A C 1
ATOM 1525 O O . ALA A 1 195 ? -1.972 29.942 28.867 1.00 15.36 187 ALA A O 1
ATOM 1527 N N . ARG A 1 196 ? -2.498 32.117 28.688 1.00 15.88 188 ARG A N 1
ATOM 1528 C CA A ARG A 1 196 ? -1.127 32.498 28.356 0.63 16.88 188 ARG A CA 1
ATOM 1529 C CA B ARG A 1 196 ? -1.125 32.477 28.350 0.37 16.77 188 ARG A CA 1
ATOM 1530 C C . ARG A 1 196 ? -0.207 32.295 29.552 1.00 15.89 188 ARG A C 1
ATOM 1531 O O . ARG A 1 196 ? 0.913 31.794 29.416 1.00 16.63 188 ARG A O 1
ATOM 1546 N N . LEU A 1 197 ? -0.668 32.684 30.745 1.00 14.58 189 LEU A N 1
ATOM 1547 C CA . LEU A 1 197 ? 0.136 32.476 31.942 1.00 14.16 189 LEU A CA 1
ATOM 1548 C C . LEU A 1 197 ? 0.300 30.991 32.231 1.00 13.58 189 LEU A C 1
ATOM 1549 O O . LEU A 1 197 ? 1.379 30.546 32.635 1.00 14.37 189 LEU A O 1
ATOM 1554 N N . HIS A 1 198 ? -0.754 30.210 32.006 1.00 14.20 190 HIS A N 1
ATOM 1555 C CA . HIS A 1 198 ? -0.673 28.764 32.174 1.00 14.05 190 HIS A CA 1
ATOM 1556 C C . HIS A 1 198 ? 0.456 28.179 31.340 1.00 14.31 190 HIS A C 1
ATOM 1557 O O . HIS A 1 198 ? 1.246 27.363 31.820 1.00 14.37 190 HIS A O 1
ATOM 1564 N N . ASP A 1 199 ? 0.566 28.605 30.082 1.00 14.40 191 ASP A N 1
ATOM 1565 C CA . ASP A 1 199 ? 1.646 28.103 29.234 1.00 14.66 191 ASP A CA 1
ATOM 1566 C C . ASP A 1 199 ? 3.008 28.477 29.800 1.00 15.00 191 ASP A C 1
ATOM 1567 O O . ASP A 1 199 ? 3.951 27.673 29.769 1.00 15.61 191 ASP A O 1
ATOM 1572 N N . LYS A 1 200 ? 3.140 29.714 30.278 1.00 15.26 192 LYS A N 1
ATOM 1573 C CA . LYS A 1 200 ? 4.391 30.137 30.886 1.00 15.83 192 LYS A CA 1
ATOM 1574 C C . LYS A 1 200 ? 4.734 29.237 32.062 1.00 15.59 192 LYS A C 1
ATOM 1575 O O . LYS A 1 200 ? 5.877 28.794 32.217 1.00 15.49 192 LYS A O 1
ATOM 1581 N N . TYR A 1 201 ? 3.746 28.961 32.915 1.00 14.54 193 TYR A N 1
ATOM 1582 C CA . TYR A 1 201 ? 3.993 28.152 34.107 1.00 14.13 193 TYR A CA 1
ATOM 1583 C C . TYR A 1 201 ? 4.303 26.702 33.743 1.00 13.71 193 TYR A C 1
ATOM 1584 O O . TYR A 1 201 ? 5.136 26.060 34.391 1.00 14.42 193 TYR A O 1
ATOM 1593 N N . LEU A 1 202 ? 3.651 26.164 32.704 1.00 14.11 194 LEU A N 1
ATOM 1594 C CA . LEU A 1 202 ? 4.001 24.825 32.243 1.00 14.20 194 LEU A CA 1
ATOM 1595 C C . LEU A 1 202 ? 5.462 24.760 31.816 1.00 14.80 194 LEU A C 1
ATOM 1596 O O . LEU A 1 202 ? 6.180 23.817 32.158 1.00 15.35 194 LEU A O 1
ATOM 1601 N N . MET A 1 203 ? 5.921 25.764 31.082 1.00 15.21 195 MET A N 1
ATOM 1602 C CA A MET A 1 203 ? 7.306 25.764 30.622 0.64 17.13 195 MET A CA 1
ATOM 1603 C CA B MET A 1 203 ? 7.305 25.748 30.623 0.36 16.00 195 MET A CA 1
ATOM 1604 C C . MET A 1 203 ? 8.275 25.926 31.780 1.00 16.86 195 MET A C 1
ATOM 1605 O O . MET A 1 203 ? 9.318 25.272 31.819 1.00 17.12 195 MET A O 1
ATOM 1614 N N . LEU A 1 204 ? 7.937 26.780 32.749 1.00 15.67 196 LEU A N 1
ATOM 1615 C CA . LEU A 1 204 ? 8.784 26.944 33.927 1.00 15.86 196 LEU A CA 1
ATOM 1616 C C . LEU A 1 204 ? 8.829 25.665 34.751 1.00 16.12 196 LEU A C 1
ATOM 1617 O O . LEU A 1 204 ? 9.884 25.320 35.295 1.00 17.55 196 LEU A O 1
ATOM 1622 N N . ALA A 1 205 ? 7.714 24.937 34.830 1.00 15.96 197 ALA A N 1
ATOM 1623 C CA . ALA A 1 205 ? 7.719 23.681 35.576 1.00 16.18 197 ALA A CA 1
ATOM 1624 C C . ALA A 1 205 ? 8.593 22.642 34.877 1.00 16.81 197 ALA A C 1
ATOM 1625 O O . ALA A 1 205 ? 9.316 21.883 35.533 1.00 17.11 197 ALA A O 1
ATOM 1627 N N . SER A 1 206 ? 8.554 22.597 33.542 1.00 16.99 198 SER A N 1
ATOM 1628 C CA . SER A 1 206 ? 9.456 21.705 32.820 1.00 17.83 198 SER A CA 1
ATOM 1629 C C . SER A 1 206 ? 10.906 22.083 33.063 1.00 19.33 198 SER A C 1
ATOM 1630 O O . SER A 1 206 ? 11.749 21.214 33.298 1.00 20.60 198 SER A O 1
ATOM 1633 N N . GLN A 1 207 ? 11.213 23.379 33.022 1.00 19.51 199 GLN A N 1
ATOM 1634 C CA . GLN A 1 207 ? 12.586 23.811 33.256 1.00 21.39 199 GLN A CA 1
ATOM 1635 C C . GLN A 1 207 ? 13.044 23.447 34.663 1.00 21.53 199 GLN A C 1
ATOM 1636 O O . GLN A 1 207 ? 14.172 22.981 34.852 1.00 22.89 199 GLN A O 1
ATOM 1642 N N . ALA A 1 208 ? 12.180 23.646 35.664 1.00 21.04 200 ALA A N 1
ATOM 1643 C CA . ALA A 1 208 ? 12.568 23.324 37.034 1.00 21.75 200 ALA A CA 1
ATOM 1644 C C . ALA A 1 208 ? 12.808 21.833 37.206 1.00 22.80 200 ALA A C 1
ATOM 1645 O O . ALA A 1 208 ? 13.703 21.431 37.957 1.00 24.75 200 ALA A O 1
ATOM 1647 N N . ALA A 1 209 ? 12.041 21.003 36.493 1.00 24.33 201 ALA A N 1
ATOM 1648 C CA . ALA A 1 209 ? 12.167 19.556 36.603 1.00 26.50 201 ALA A CA 1
ATOM 1649 C C . ALA A 1 209 ? 13.389 19.006 35.879 1.00 29.53 201 ALA A C 1
ATOM 1650 O O . ALA A 1 209 ? 13.764 17.853 36.117 1.00 30.82 201 ALA A O 1
ATOM 1652 N N . SER A 1 210 ? 14.014 19.791 35.008 1.00 31.96 202 SER A N 1
ATOM 1653 C CA . SER A 1 210 ? 15.279 19.387 34.392 1.00 35.40 202 SER A CA 1
ATOM 1654 C C . SER A 1 210 ? 16.430 19.657 35.364 1.00 37.03 202 SER A C 1
ATOM 1655 O O . SER A 1 210 ? 16.982 18.739 35.967 1.00 38.69 202 SER A O 1
#

Foldseek 3Di:
DAEEEEAEAQLLPCVVLVVLVVVVVAQEQELVVLLQVCQAFPHPLVVVVCVVQHPQLADPVRGGPVVSVVVVCVVPVVCPVVNCVSRVVSSVVVRVVSVVPRPDLYHYYHDDQDDDDDPVVPHPFYEYRDEDPVSSLVSNCVPPVDDSVVSVVRQVPGDDRVRNVVSHPHYQYPDDDPVVSSVVSVVVVVVSSVVSVVVVD

Radius of gyration: 18.62 Å; Cα contacts (8 Å, |Δi|>4): 287; chains: 1; bounding box: 48×39×48 Å